Protein AF-A0A6I2W8S0-F1 (afdb_monomer)

Nearest PDB structures (foldseek):
  4ijj-assembly1_A  TM=8.191E-01  e=5.602E-07  Pseudomonas aeruginosa UCBPP-PA14
  4ijj-assembly3_C  TM=8.066E-01  e=1.834E-06  Pseudomonas aeruginosa UCBPP-PA14
  1tjl-assembly1_A  TM=7.613E-01  e=3.738E-06  Escherichia coli
  4abm-assembly1_A  TM=8.996E-01  e=1.217E+00  Homo sapiens

Sequence (179 aa):
ATTISVYKPEPELLETAIVAERRLVLPPPVRPIKTGKKAPQLKPIKSAPAPLVVKEGEDGWTATEMKAMRSELAKDLVRLKKELQAAESEMDDLIKASGVGAGDDQADAGTKTFEREHEMSLVYNARDMVSQTERALERIDSKTYGRCEDCSSPIGKARLQVFPRATLCMACKQKEERR

Foldseek 3Di:
DDDDDDDDDDDDPPPDPPPPPPDPDPDPPDPPDPPDDDDPPDDPPPPPPDAPAADDDDDDDDPVNLVVLLVVLVVVLVVLVVQLVVLVVVLVVLVVVVVDDPDDDPVNVVVSVVVNVVSVVSNVVSVVSNVLSVVLNVCSVVVNQQAAPPPRHGADPVCCVVVVSDRHHPVVVVVVVVD

Mean predicted aligned error: 14.83 Å

Structure (mmCIF, N/CA/C/O backbone):
data_AF-A0A6I2W8S0-F1
#
_entry.id   AF-A0A6I2W8S0-F1
#
loop_
_atom_site.group_PDB
_atom_site.id
_atom_site.type_symbol
_atom_site.label_atom_id
_atom_site.label_alt_id
_atom_site.label_comp_id
_atom_site.label_asym_id
_atom_site.label_entity_id
_atom_site.label_seq_id
_atom_site.pdbx_PDB_ins_code
_atom_site.Cartn_x
_atom_site.Cartn_y
_atom_site.Cartn_z
_atom_site.occupancy
_atom_site.B_iso_or_equiv
_atom_site.auth_seq_id
_atom_site.auth_comp_id
_atom_site.auth_asym_id
_atom_site.auth_atom_id
_atom_site.pdbx_PDB_model_num
ATOM 1 N N . ALA A 1 1 ? -7.057 42.436 -80.688 1.00 50.16 1 ALA A N 1
ATOM 2 C CA . ALA A 1 1 ? -7.592 42.171 -79.340 1.00 50.16 1 ALA A CA 1
ATOM 3 C C . ALA A 1 1 ? -6.731 41.092 -78.705 1.00 50.16 1 ALA A C 1
ATOM 5 O O . ALA A 1 1 ? -6.706 39.985 -79.222 1.00 50.16 1 ALA A O 1
ATOM 6 N N . THR A 1 2 ? -5.986 41.431 -77.657 1.00 44.53 2 THR A N 1
ATOM 7 C CA . THR A 1 2 ? -5.130 40.489 -76.922 1.00 44.53 2 THR A CA 1
ATOM 8 C C . THR A 1 2 ? -5.087 40.946 -75.469 1.00 44.53 2 THR A C 1
ATOM 10 O O . THR A 1 2 ? -4.444 41.935 -75.133 1.00 44.53 2 THR A O 1
ATOM 13 N N . THR A 1 3 ? -5.852 40.264 -74.622 1.00 51.97 3 THR A N 1
ATOM 14 C CA . THR A 1 3 ? -5.881 40.460 -73.171 1.00 51.97 3 THR A CA 1
ATOM 15 C C . THR A 1 3 ? -4.865 39.519 -72.536 1.00 51.97 3 THR A C 1
ATOM 17 O O . THR A 1 3 ? -4.991 38.302 -72.663 1.00 51.97 3 THR A O 1
ATOM 20 N N . ILE A 1 4 ? -3.853 40.073 -71.872 1.00 54.94 4 ILE A N 1
ATOM 21 C CA . ILE A 1 4 ? -2.862 39.307 -71.110 1.00 54.94 4 ILE A CA 1
ATOM 22 C C . ILE A 1 4 ?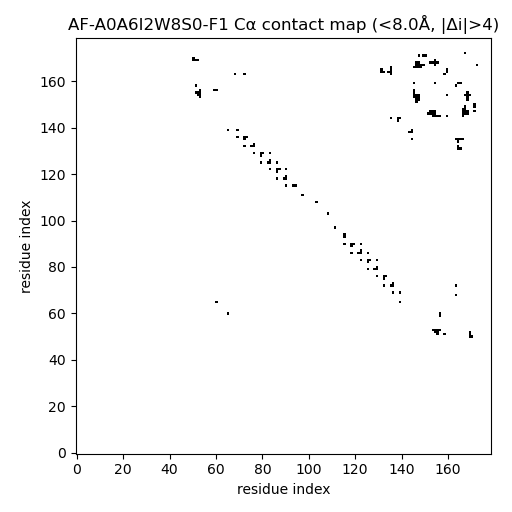 -3.422 39.112 -69.699 1.00 54.94 4 ILE A C 1
ATOM 24 O O . ILE A 1 4 ? -3.653 40.085 -68.984 1.00 54.94 4 ILE A O 1
ATOM 28 N N . SER A 1 5 ? -3.672 37.859 -69.320 1.00 57.31 5 SER A N 1
ATOM 29 C CA . SER A 1 5 ? -4.068 37.488 -67.960 1.00 57.31 5 SER A CA 1
ATOM 30 C C . SER A 1 5 ? -2.817 37.384 -67.088 1.00 57.31 5 SER A C 1
ATOM 32 O O . SER A 1 5 ? -1.894 36.639 -67.414 1.00 57.31 5 SER A O 1
ATOM 34 N N . VAL A 1 6 ? -2.766 38.160 -66.005 1.00 55.62 6 VAL A N 1
ATOM 35 C CA . VAL A 1 6 ? -1.667 38.146 -65.033 1.00 55.62 6 VAL A CA 1
ATOM 36 C C . VAL A 1 6 ? -2.041 37.172 -63.920 1.00 55.62 6 VAL A C 1
ATOM 38 O O . VAL A 1 6 ? -2.966 37.425 -63.150 1.00 55.62 6 VAL A O 1
ATOM 41 N N . TYR A 1 7 ? -1.331 36.047 -63.850 1.00 54.25 7 TYR A N 1
ATOM 42 C CA . TYR A 1 7 ? -1.463 35.070 -62.773 1.00 54.25 7 TYR A CA 1
ATOM 43 C C . TYR A 1 7 ? -0.899 35.653 -61.471 1.00 54.25 7 TYR A C 1
ATOM 45 O O . TYR A 1 7 ? 0.240 36.121 -61.435 1.00 54.25 7 TYR A O 1
ATOM 53 N N . LYS A 1 8 ? -1.699 35.634 -60.404 1.00 59.50 8 LYS A N 1
ATOM 54 C CA . LYS A 1 8 ? -1.288 36.039 -59.058 1.00 59.50 8 LYS A CA 1
ATOM 55 C C . LYS A 1 8 ? -0.879 34.775 -58.293 1.00 59.50 8 LYS A C 1
ATOM 57 O O . LYS A 1 8 ? -1.740 33.920 -58.109 1.00 59.50 8 LYS A O 1
ATOM 62 N N . PRO A 1 9 ? 0.385 34.616 -57.868 1.00 57.09 9 PRO A N 1
ATOM 63 C CA . PRO A 1 9 ? 0.777 33.437 -57.112 1.00 57.09 9 PRO A CA 1
ATOM 64 C C . PRO A 1 9 ? 0.257 33.554 -55.674 1.00 57.09 9 PRO A C 1
ATOM 66 O O . PRO A 1 9 ? 0.499 34.557 -54.998 1.00 57.09 9 PRO A O 1
ATOM 69 N N . GLU A 1 10 ? -0.472 32.539 -55.218 1.00 62.59 10 GLU A N 1
ATOM 70 C CA . GLU A 1 10 ? -0.781 32.346 -53.80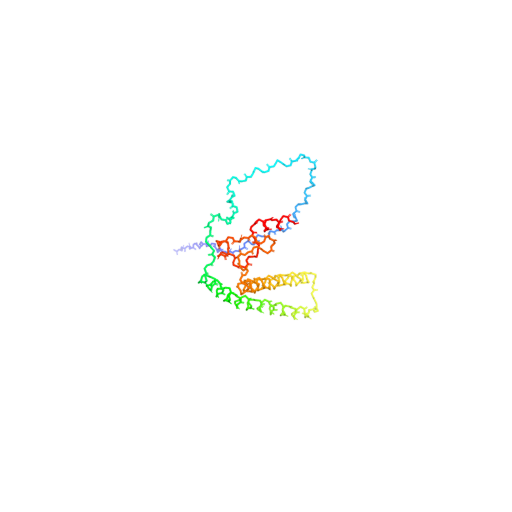0 1.00 62.59 10 GLU A CA 1
ATOM 71 C C . GLU A 1 10 ? 0.419 31.682 -53.107 1.00 62.59 10 GLU A C 1
ATOM 73 O O . GLU A 1 10 ? 1.031 30.783 -53.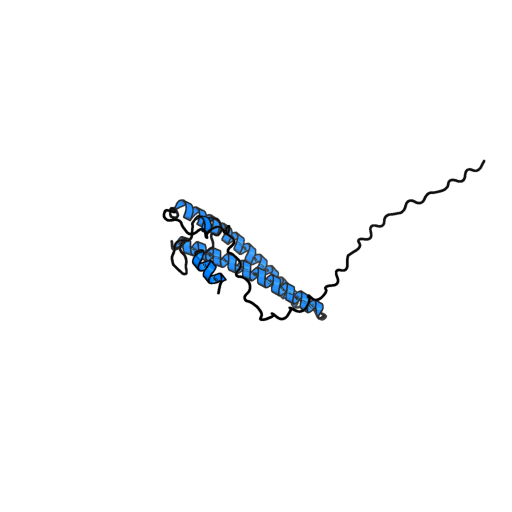688 1.00 62.59 10 GLU A O 1
ATOM 78 N N . PRO A 1 11 ? 0.805 32.120 -51.896 1.00 55.75 11 PRO A N 1
ATOM 79 C CA . PRO A 1 11 ? 1.906 31.501 -51.177 1.00 55.75 11 PRO A CA 1
ATOM 80 C C . PRO A 1 11 ? 1.439 30.193 -50.526 1.00 55.75 11 PRO A C 1
ATOM 82 O O . PRO A 1 11 ? 0.566 30.197 -49.659 1.00 55.75 11 PRO A O 1
ATOM 85 N N . GLU A 1 12 ? 2.051 29.076 -50.917 1.00 58.78 12 GLU A N 1
ATOM 86 C CA . GLU A 1 12 ? 1.939 27.805 -50.201 1.00 58.78 12 GLU A CA 1
ATOM 87 C C . GLU A 1 12 ? 2.567 27.951 -48.806 1.00 58.78 12 GLU A C 1
ATOM 89 O O . GLU A 1 12 ? 3.781 28.105 -48.652 1.00 58.78 12 GLU A O 1
ATOM 94 N N . LEU A 1 13 ? 1.726 27.925 -47.771 1.00 55.59 13 LEU A N 1
ATOM 95 C CA . LEU A 1 13 ? 2.156 27.845 -46.379 1.00 55.59 13 LEU A CA 1
ATOM 96 C C . LEU A 1 13 ? 2.614 26.412 -46.082 1.00 55.59 13 LEU A C 1
ATOM 98 O O . LEU A 1 13 ? 1.832 25.562 -45.667 1.00 55.59 13 LEU A O 1
ATOM 102 N N . LEU A 1 14 ? 3.902 26.152 -46.293 1.00 57.56 14 LEU A N 1
ATOM 103 C CA . LEU A 1 14 ? 4.583 25.005 -45.701 1.00 57.56 14 LEU A CA 1
ATOM 104 C C . LEU A 1 14 ? 4.725 25.255 -44.194 1.00 57.56 14 LEU A C 1
ATOM 106 O O . LEU A 1 14 ? 5.587 26.017 -43.756 1.00 57.56 14 LEU A O 1
ATOM 110 N N . GLU A 1 15 ? 3.874 24.615 -43.394 1.00 60.31 15 GLU A N 1
ATOM 111 C CA . GLU A 1 15 ? 4.027 24.552 -41.940 1.00 60.31 15 GLU A CA 1
ATOM 112 C C . GLU A 1 15 ? 5.234 23.674 -41.585 1.00 60.31 15 GLU A C 1
ATOM 114 O O . GLU A 1 15 ? 5.123 22.488 -41.277 1.00 60.31 15 GLU A O 1
ATOM 119 N N . THR A 1 16 ? 6.432 24.252 -41.623 1.00 56.28 16 THR A N 1
ATOM 120 C CA . THR A 1 16 ? 7.587 23.642 -40.968 1.00 56.28 16 THR A CA 1
ATOM 121 C C . THR A 1 16 ? 7.448 23.868 -39.468 1.00 56.28 16 THR A C 1
ATOM 123 O O . THR A 1 16 ? 7.559 25.001 -38.993 1.00 56.28 16 THR A O 1
ATOM 126 N N . ALA A 1 17 ? 7.202 22.797 -38.715 1.00 59.03 17 ALA A N 1
ATOM 127 C CA . ALA A 1 17 ? 7.235 22.835 -37.262 1.00 59.03 17 ALA A CA 1
ATOM 128 C C . ALA A 1 17 ? 8.626 23.293 -36.795 1.00 59.03 17 ALA A C 1
ATOM 130 O O . ALA A 1 17 ? 9.623 22.591 -36.962 1.00 59.03 17 ALA A O 1
ATOM 131 N N . ILE A 1 18 ? 8.693 24.489 -36.214 1.00 57.41 18 ILE A N 1
ATOM 132 C CA . ILE A 1 18 ? 9.904 25.005 -35.583 1.00 57.41 18 ILE A CA 1
ATOM 133 C C . ILE A 1 18 ? 10.066 24.236 -34.269 1.00 57.41 18 ILE A C 1
ATOM 135 O O . ILE A 1 18 ? 9.465 24.585 -33.251 1.00 57.41 18 ILE A O 1
ATOM 139 N N . VAL A 1 19 ? 10.841 23.151 -34.283 1.00 61.34 19 VAL A N 1
ATOM 140 C CA . VAL A 1 19 ? 11.243 22.469 -33.050 1.00 61.34 19 VAL A CA 1
ATOM 141 C C . VAL A 1 19 ? 12.213 23.398 -32.333 1.00 61.34 19 VAL A C 1
ATOM 143 O O . VAL A 1 19 ? 13.355 23.577 -32.747 1.00 61.34 19 VAL A O 1
ATOM 146 N N . ALA A 1 20 ? 11.736 24.050 -31.275 1.00 62.69 20 ALA A N 1
ATOM 147 C CA . ALA A 1 20 ? 12.581 24.872 -30.427 1.00 62.69 20 ALA A CA 1
ATOM 148 C C . ALA A 1 20 ? 13.609 23.970 -29.730 1.00 62.69 20 ALA A C 1
ATOM 150 O O . ALA A 1 20 ? 13.290 23.297 -28.748 1.00 62.69 20 ALA A O 1
ATOM 151 N N . GLU A 1 21 ? 14.846 23.967 -30.225 1.00 60.97 21 GLU A N 1
ATOM 152 C CA . GLU A 1 21 ? 15.981 23.348 -29.549 1.00 60.97 21 GLU A CA 1
ATOM 153 C C . GLU A 1 21 ? 16.227 24.070 -28.216 1.00 60.97 21 GLU A C 1
ATOM 155 O O . GLU A 1 21 ? 16.967 25.051 -28.110 1.00 60.97 21 GLU A O 1
ATOM 160 N N . ARG A 1 22 ? 15.576 23.597 -27.150 1.00 66.44 22 ARG A N 1
ATOM 161 C CA . ARG A 1 22 ? 15.935 23.969 -25.784 1.00 66.44 22 ARG A CA 1
ATOM 162 C C . ARG A 1 22 ? 17.263 23.304 -25.463 1.00 66.44 22 ARG A C 1
ATOM 164 O O . ARG A 1 22 ? 17.311 22.181 -24.973 1.00 66.44 22 ARG A O 1
ATOM 171 N N . ARG A 1 23 ? 18.350 24.025 -25.734 1.00 65.00 23 ARG A N 1
ATOM 172 C CA . ARG A 1 23 ? 19.689 23.668 -25.268 1.00 65.00 23 ARG A CA 1
ATOM 173 C C . ARG A 1 23 ? 19.619 23.452 -23.754 1.00 65.00 23 ARG A C 1
ATOM 175 O O . ARG A 1 23 ? 19.316 24.390 -23.017 1.00 65.00 23 ARG A O 1
ATOM 182 N N . LEU A 1 24 ? 19.852 22.221 -23.299 1.00 61.81 24 LEU A N 1
ATOM 183 C CA . LEU A 1 24 ? 19.979 21.903 -21.878 1.00 61.81 24 LEU A CA 1
ATOM 184 C C . LEU A 1 24 ? 21.179 22.679 -21.331 1.00 61.81 24 LEU A C 1
ATOM 186 O O . LEU A 1 24 ? 22.332 22.329 -21.571 1.00 61.81 24 LEU A O 1
ATOM 190 N N . VAL A 1 25 ? 20.902 23.787 -20.649 1.00 73.94 25 VAL A N 1
ATOM 191 C CA . VAL A 1 25 ? 21.917 24.545 -19.921 1.00 73.94 25 VAL A CA 1
ATOM 192 C C . VAL A 1 25 ? 22.069 23.880 -18.562 1.00 73.94 25 VAL A C 1
ATOM 194 O O . VAL A 1 25 ? 21.064 23.637 -17.890 1.00 73.94 25 VAL A O 1
ATOM 197 N N . LEU A 1 26 ? 23.308 23.586 -18.150 1.00 73.88 26 LEU A N 1
ATOM 198 C CA . LEU A 1 26 ? 23.556 23.125 -16.787 1.00 73.88 26 LEU A CA 1
ATOM 199 C C . LEU A 1 26 ? 22.915 24.113 -15.799 1.00 73.88 26 LEU A C 1
ATOM 201 O O . LEU A 1 26 ? 23.087 25.328 -15.961 1.00 73.88 26 LEU A O 1
ATOM 205 N N . PRO A 1 27 ? 22.197 23.620 -14.774 1.00 74.19 27 PRO A N 1
ATOM 206 C CA . PRO A 1 27 ? 21.725 24.490 -13.717 1.00 74.19 27 PRO A CA 1
ATOM 207 C C . PRO A 1 27 ? 22.933 25.216 -13.109 1.00 74.19 27 PRO A C 1
ATOM 209 O O . PRO A 1 27 ? 23.999 24.612 -12.945 1.00 74.19 27 PRO A O 1
ATOM 212 N N . PRO A 1 28 ? 22.805 26.517 -12.801 1.00 77.31 28 PRO A N 1
ATOM 213 C CA . PRO A 1 28 ? 23.899 27.268 -12.209 1.00 77.31 28 PRO A CA 1
ATOM 214 C C . PRO A 1 28 ? 24.364 26.577 -10.918 1.00 77.31 28 PRO A C 1
ATOM 216 O O . PRO A 1 28 ? 23.535 26.006 -10.201 1.00 77.31 28 PRO A O 1
ATOM 219 N N . PRO A 1 29 ? 25.669 26.635 -10.597 1.00 78.06 29 PRO A N 1
ATOM 220 C CA . PRO A 1 29 ? 26.196 26.002 -9.397 1.00 78.06 29 PRO A CA 1
ATOM 221 C C . PRO A 1 29 ? 25.449 26.511 -8.164 1.00 78.06 29 PRO A C 1
ATOM 223 O O . PRO A 1 29 ? 25.128 27.702 -8.055 1.00 78.06 29 PRO A O 1
ATOM 226 N N . VAL A 1 30 ? 25.165 25.598 -7.231 1.00 77.00 30 VAL A N 1
ATOM 227 C CA . VAL A 1 30 ? 24.480 25.923 -5.978 1.00 77.00 30 VAL A CA 1
ATOM 228 C C . VAL A 1 30 ? 25.266 27.032 -5.285 1.00 77.00 30 VAL A C 1
ATOM 230 O O . VAL A 1 30 ? 26.446 26.873 -4.971 1.00 77.00 30 VAL A O 1
ATOM 233 N N . ARG A 1 31 ? 24.626 28.190 -5.086 1.00 77.69 31 ARG A N 1
ATOM 234 C CA . ARG A 1 31 ? 25.279 29.320 -4.419 1.00 77.69 31 ARG A CA 1
ATOM 235 C C . ARG A 1 31 ? 25.741 28.878 -3.026 1.00 77.69 31 ARG A C 1
ATOM 237 O O . ARG A 1 31 ? 24.947 28.259 -2.316 1.00 77.69 31 ARG A O 1
ATOM 244 N N . PRO A 1 32 ? 26.970 29.229 -2.608 1.00 70.38 32 PRO A N 1
ATOM 245 C CA . PRO A 1 32 ? 27.446 28.897 -1.274 1.00 70.38 32 PRO A CA 1
ATOM 246 C C . PRO A 1 32 ? 26.485 29.477 -0.234 1.00 70.38 32 PRO A C 1
ATOM 248 O O . PRO A 1 32 ? 26.099 30.650 -0.311 1.00 70.38 32 PRO A O 1
ATOM 251 N N . ILE A 1 33 ? 26.074 28.640 0.722 1.00 63.44 33 ILE A N 1
ATOM 252 C CA . ILE A 1 33 ? 25.186 29.034 1.814 1.00 63.44 33 ILE A CA 1
ATOM 253 C C . ILE A 1 33 ? 25.933 30.081 2.638 1.00 63.44 33 ILE A C 1
ATOM 255 O O . ILE A 1 33 ? 26.860 29.767 3.381 1.00 63.44 33 ILE A O 1
ATOM 259 N N . LYS A 1 34 ? 25.551 31.352 2.488 1.00 63.19 34 LYS A N 1
ATOM 260 C CA . LYS A 1 34 ? 26.078 32.427 3.328 1.00 63.19 34 LYS A CA 1
ATOM 261 C C . LYS A 1 34 ? 25.630 32.151 4.761 1.00 63.19 34 LYS A C 1
ATOM 263 O O . LYS A 1 34 ? 24.443 32.241 5.069 1.00 63.19 34 LYS A O 1
ATOM 268 N N . THR A 1 35 ? 26.573 31.828 5.639 1.00 60.22 35 THR A N 1
ATOM 269 C CA . THR A 1 35 ? 26.361 31.733 7.087 1.00 60.22 35 THR A CA 1
ATOM 270 C C . THR A 1 35 ? 26.127 33.139 7.635 1.00 60.22 35 THR A C 1
ATOM 272 O O . THR A 1 35 ? 27.043 33.808 8.106 1.00 60.22 35 THR A O 1
ATOM 275 N N . GLY A 1 36 ? 24.902 33.640 7.493 1.00 58.78 36 GLY A N 1
ATOM 276 C CA . GLY A 1 36 ? 24.555 35.003 7.865 1.00 58.78 36 GLY A CA 1
ATOM 277 C C . GLY A 1 36 ? 23.056 35.174 8.057 1.00 58.78 36 GLY A C 1
ATOM 278 O O . GLY A 1 36 ? 22.318 35.267 7.084 1.00 58.78 36 GLY A O 1
ATOM 279 N N . LYS A 1 37 ? 22.671 35.292 9.336 1.00 58.44 37 LYS A N 1
ATOM 280 C CA . LYS A 1 37 ? 21.324 35.479 9.910 1.00 58.44 37 LYS A CA 1
ATOM 281 C C . LYS A 1 37 ? 20.417 34.245 9.827 1.00 58.44 37 LYS A C 1
ATOM 283 O O . LYS A 1 37 ? 20.122 33.739 8.751 1.00 58.44 37 LYS A O 1
ATOM 288 N N . LYS A 1 38 ? 19.956 33.784 11.005 1.00 55.66 38 LYS A N 1
ATOM 289 C CA . LYS A 1 38 ? 18.884 32.785 11.148 1.00 55.66 38 LYS A CA 1
ATOM 290 C C . LYS A 1 38 ? 17.768 33.142 10.169 1.00 55.66 38 LYS A C 1
ATOM 292 O O . LYS A 1 38 ? 17.280 34.273 10.210 1.00 55.66 38 LYS A O 1
ATOM 297 N N . ALA A 1 39 ? 17.400 32.197 9.304 1.00 57.84 39 ALA A N 1
ATOM 298 C CA . ALA A 1 39 ? 16.221 32.346 8.467 1.00 57.84 39 ALA A CA 1
ATOM 299 C C . ALA A 1 39 ? 15.053 32.767 9.376 1.00 57.84 39 ALA A C 1
ATOM 301 O O . ALA A 1 39 ? 14.890 32.166 10.444 1.00 57.84 39 ALA A O 1
ATOM 302 N N . PRO A 1 40 ? 14.292 33.820 9.031 1.00 60.38 40 PRO A N 1
ATOM 303 C CA . PRO A 1 40 ? 13.144 34.208 9.831 1.00 60.38 40 PRO A CA 1
ATOM 304 C C . PRO A 1 40 ? 12.225 32.995 9.933 1.00 60.38 40 PRO A C 1
ATOM 306 O O . PRO A 1 40 ? 11.823 32.446 8.907 1.00 60.38 40 PRO A O 1
ATOM 309 N N . GLN A 1 41 ? 11.947 32.545 11.160 1.00 65.44 41 GLN A N 1
ATOM 310 C CA . GLN A 1 41 ? 11.036 31.430 11.390 1.00 65.44 41 GLN A CA 1
ATOM 311 C C . GLN A 1 41 ? 9.739 31.665 10.608 1.00 65.44 41 GLN A C 1
ATOM 313 O O . GLN A 1 41 ? 9.027 32.649 10.839 1.00 65.44 41 GLN A O 1
ATOM 318 N N . LEU A 1 42 ? 9.470 30.778 9.647 1.00 63.28 42 LEU A N 1
ATOM 319 C CA . LEU A 1 42 ? 8.231 30.773 8.881 1.00 63.28 42 LEU A CA 1
ATOM 320 C C . LEU A 1 42 ? 7.083 30.722 9.889 1.00 63.28 42 LEU A C 1
ATOM 322 O O . LEU A 1 42 ? 7.004 29.810 10.713 1.00 63.28 42 LEU A O 1
ATOM 326 N N . LYS A 1 43 ? 6.223 31.744 9.869 1.00 60.06 43 LYS A N 1
ATOM 327 C CA . LYS A 1 43 ? 5.031 31.765 10.717 1.00 60.06 43 LYS A CA 1
ATOM 328 C C . LYS A 1 43 ? 4.188 30.539 10.345 1.00 60.06 43 LYS A C 1
ATOM 330 O O . LYS A 1 43 ? 3.972 30.335 9.149 1.00 60.06 43 LYS A O 1
ATOM 335 N N . PRO A 1 44 ? 3.712 29.741 11.317 1.00 58.56 44 PRO A N 1
ATOM 336 C CA . PRO A 1 44 ? 2.833 28.619 11.029 1.00 58.56 44 PRO A CA 1
ATOM 337 C C . PRO A 1 44 ? 1.664 29.084 10.162 1.00 58.56 44 PRO A C 1
ATOM 339 O O . PRO A 1 44 ? 1.020 30.093 10.469 1.00 58.56 44 PRO A O 1
ATOM 342 N N . ILE A 1 45 ? 1.414 28.372 9.064 1.00 59.94 45 ILE A N 1
ATOM 343 C CA . ILE A 1 45 ? 0.245 28.612 8.222 1.00 59.94 45 ILE A CA 1
ATOM 344 C C . ILE A 1 45 ? -0.974 28.386 9.124 1.00 59.94 45 ILE A C 1
ATOM 346 O O . ILE A 1 45 ? -1.221 27.266 9.566 1.00 59.94 45 ILE A O 1
ATOM 350 N N . LYS A 1 46 ? -1.725 29.456 9.422 1.00 56.38 46 LYS A N 1
ATOM 351 C CA . LYS A 1 46 ? -2.896 29.447 10.327 1.00 56.38 46 LYS A CA 1
ATOM 352 C C . LYS A 1 46 ? -4.040 28.531 9.858 1.00 56.38 46 LYS A C 1
ATOM 354 O O . LYS A 1 46 ? -5.036 28.404 10.558 1.00 56.38 46 LYS A O 1
ATOM 359 N N . SER A 1 47 ? -3.908 27.930 8.680 1.00 53.41 47 SER A N 1
ATOM 360 C CA . SER A 1 47 ? -4.921 27.120 8.009 1.00 53.41 47 SER A CA 1
ATOM 361 C C . SER A 1 47 ? -4.447 25.711 7.661 1.00 53.41 47 SER A C 1
ATOM 363 O O . SER A 1 47 ? -5.096 25.058 6.849 1.00 53.41 47 SER A O 1
ATOM 365 N N . ALA A 1 48 ? -3.332 25.225 8.221 1.00 53.19 48 ALA A N 1
ATOM 366 C CA . ALA A 1 48 ? -3.079 23.790 8.162 1.00 53.19 48 ALA A CA 1
ATOM 367 C C . ALA A 1 48 ? -4.210 23.106 8.953 1.00 53.19 48 ALA A C 1
ATOM 369 O O . ALA A 1 48 ? -4.341 23.389 10.150 1.00 53.19 48 ALA A O 1
ATOM 370 N N . PRO A 1 49 ? -5.070 22.286 8.316 1.00 57.03 49 PRO A N 1
ATOM 371 C CA . PRO A 1 49 ? -6.100 21.571 9.048 1.00 57.03 49 PRO A CA 1
ATOM 372 C C . PRO A 1 49 ? -5.410 20.765 10.146 1.00 57.03 49 PRO A C 1
ATOM 374 O O . PRO A 1 49 ? -4.379 20.130 9.903 1.00 57.03 49 PRO A O 1
ATOM 377 N N . ALA A 1 50 ? -5.939 20.851 11.369 1.00 60.28 50 ALA A N 1
ATOM 378 C CA . ALA A 1 50 ? -5.429 20.058 12.476 1.00 60.28 50 ALA A CA 1
ATOM 379 C C . ALA A 1 50 ? -5.342 18.589 12.024 1.00 60.28 50 ALA A C 1
ATOM 381 O O . ALA A 1 50 ? -6.229 18.144 11.283 1.00 60.28 50 ALA A O 1
ATOM 382 N N . PRO A 1 51 ? -4.301 17.834 12.431 1.00 60.81 51 PRO A N 1
ATOM 383 C CA . PRO A 1 51 ? -4.248 16.410 12.132 1.00 60.81 51 PRO A CA 1
ATOM 384 C C . PRO A 1 51 ? -5.590 15.806 12.552 1.00 60.81 51 PRO A C 1
ATOM 386 O O . PRO A 1 51 ? -6.099 16.170 13.612 1.00 60.81 51 PRO A O 1
ATOM 389 N N . LEU A 1 52 ? -6.188 14.951 11.717 1.00 62.81 52 LEU A N 1
ATOM 390 C CA . LEU A 1 52 ? -7.481 14.291 11.965 1.00 62.81 52 LEU A CA 1
ATOM 391 C C . LEU A 1 52 ? -7.385 13.288 13.140 1.00 62.81 52 LEU A C 1
ATOM 393 O O . LEU A 1 52 ? -7.579 12.084 12.978 1.00 62.81 52 LEU A O 1
ATOM 397 N N . VAL A 1 53 ? -6.930 13.748 14.303 1.00 65.75 53 VAL A N 1
ATOM 398 C CA . VAL A 1 53 ? -6.772 12.956 15.516 1.00 65.75 53 VAL A CA 1
ATOM 399 C C . VAL A 1 53 ? -8.162 12.499 15.929 1.00 65.75 53 VAL A C 1
ATOM 401 O O . VAL A 1 53 ? -9.111 13.284 15.884 1.00 65.75 53 VAL A O 1
ATOM 404 N N . VAL A 1 54 ? -8.261 11.221 16.291 1.00 69.44 54 VAL A N 1
ATOM 405 C CA . VAL A 1 54 ? -9.496 10.598 16.775 1.00 69.44 54 VAL A CA 1
ATOM 406 C C . VAL A 1 54 ? -10.085 11.484 17.866 1.00 69.44 54 VAL A C 1
ATOM 408 O O . VAL A 1 54 ? -9.405 11.775 18.852 1.00 69.44 54 VAL A O 1
ATOM 411 N N . LYS A 1 55 ? -11.311 11.970 17.663 1.00 65.81 55 LYS A N 1
ATOM 412 C CA . LYS A 1 55 ? -11.998 12.788 18.669 1.00 65.81 55 LYS A CA 1
ATOM 413 C C . LYS A 1 55 ? -12.478 11.885 19.804 1.00 65.81 55 LYS A C 1
ATOM 415 O O . LYS A 1 55 ? -12.820 10.726 19.573 1.00 65.81 55 LYS A O 1
ATOM 420 N N . GLU A 1 56 ? -12.534 12.418 21.022 1.00 54.75 56 GLU A N 1
ATOM 421 C CA . GLU A 1 56 ? -13.146 11.710 22.148 1.00 54.75 56 GLU A CA 1
ATOM 422 C C . GLU A 1 56 ? -14.631 11.465 21.831 1.00 54.75 56 GLU A C 1
ATOM 424 O O . GLU A 1 56 ? -15.408 12.411 21.716 1.00 54.75 56 GLU A O 1
ATOM 429 N N . GLY A 1 57 ? -14.997 10.199 21.595 1.00 58.47 57 GLY A N 1
ATOM 430 C CA . GLY A 1 57 ? -16.352 9.781 21.211 1.00 58.47 57 GLY A CA 1
ATOM 431 C C . GLY A 1 57 ? -16.527 9.276 19.772 1.00 58.47 57 GLY A C 1
ATOM 432 O O . GLY A 1 57 ? -17.660 9.054 19.362 1.00 58.47 57 GLY A O 1
ATOM 433 N N . GLU A 1 58 ? -15.459 9.093 18.986 1.00 68.50 58 GLU A N 1
ATOM 434 C CA . GLU A 1 58 ? -15.572 8.433 17.675 1.00 68.50 58 GLU A CA 1
ATOM 435 C C . GLU A 1 58 ? -15.927 6.943 17.851 1.00 68.50 58 GLU A C 1
ATOM 437 O O . GLU A 1 58 ? -15.188 6.191 18.494 1.00 68.50 58 GLU A O 1
ATOM 442 N N . ASP A 1 59 ? -17.066 6.525 17.288 1.00 69.12 59 ASP A N 1
ATOM 443 C CA . ASP A 1 59 ? -17.536 5.143 17.367 1.00 69.12 59 ASP A CA 1
ATOM 444 C C . ASP A 1 59 ? -16.535 4.174 16.726 1.00 69.12 59 ASP A C 1
ATOM 446 O O . ASP A 1 59 ? -16.009 4.395 15.628 1.00 69.12 59 ASP A O 1
ATOM 450 N N . GLY A 1 60 ? -16.296 3.061 17.421 1.00 78.31 60 GLY A N 1
ATOM 451 C CA . GLY A 1 60 ? -15.436 1.989 16.938 1.00 78.31 60 GLY A CA 1
ATOM 452 C C . GLY A 1 60 ? -15.953 1.341 15.650 1.00 78.31 60 GLY A C 1
ATOM 453 O O . GLY A 1 60 ? -17.092 1.521 15.220 1.00 78.31 60 GLY A O 1
ATOM 454 N N . TRP A 1 61 ? -15.094 0.538 15.026 1.00 84.88 61 TRP A N 1
ATOM 455 C CA . TRP A 1 61 ? -15.466 -0.234 13.846 1.00 84.88 61 TRP A CA 1
ATOM 456 C C . TRP A 1 61 ? -16.543 -1.271 14.175 1.00 84.88 61 TRP A C 1
ATOM 458 O O . TRP A 1 61 ? -16.347 -2.132 15.035 1.00 84.88 61 TRP A O 1
ATOM 468 N N . THR A 1 62 ? -17.661 -1.231 13.452 1.00 89.88 62 THR A N 1
ATOM 469 C CA . THR A 1 62 ? -18.688 -2.273 13.553 1.00 89.88 62 THR A CA 1
ATOM 470 C C . THR A 1 62 ? -18.276 -3.522 12.767 1.00 89.88 62 THR A C 1
ATOM 472 O O . THR A 1 62 ? -17.482 -3.461 11.825 1.00 89.88 62 THR A O 1
ATOM 475 N N . ALA A 1 63 ? -18.838 -4.685 13.112 1.00 90.50 63 ALA A N 1
ATOM 476 C CA . ALA A 1 63 ? -18.523 -5.944 12.427 1.00 90.50 63 ALA A CA 1
ATOM 477 C C . ALA A 1 63 ? -18.863 -5.909 10.923 1.00 90.50 63 ALA A C 1
ATOM 479 O O . ALA A 1 63 ? -18.126 -6.460 10.103 1.00 90.50 63 ALA A O 1
ATOM 480 N N . THR A 1 64 ? -19.955 -5.234 10.554 1.00 92.75 64 THR A N 1
ATOM 481 C CA . THR A 1 64 ? -20.381 -5.074 9.158 1.00 92.75 64 THR A CA 1
ATOM 482 C C . THR A 1 64 ? -19.384 -4.233 8.366 1.00 92.75 64 THR A C 1
ATOM 484 O O . THR A 1 64 ? -18.994 -4.619 7.266 1.00 92.75 64 THR A O 1
ATOM 487 N N . GLU A 1 65 ? -18.910 -3.127 8.943 1.00 92.38 65 GLU A N 1
ATOM 488 C CA . GLU A 1 65 ? -17.905 -2.267 8.313 1.00 92.38 65 GLU A CA 1
ATOM 489 C C . GLU A 1 65 ? -16.564 -2.986 8.163 1.00 92.38 65 GLU A C 1
ATOM 491 O O . GLU A 1 65 ? -15.964 -2.938 7.094 1.00 92.38 65 GLU A O 1
ATOM 496 N N . MET A 1 66 ? -16.122 -3.725 9.185 1.00 93.06 66 MET A N 1
ATOM 497 C CA . MET A 1 66 ? -14.896 -4.529 9.108 1.00 93.06 66 MET A CA 1
ATOM 498 C C . MET A 1 66 ? -14.965 -5.579 7.998 1.00 93.06 66 MET A C 1
ATOM 500 O O . MET A 1 66 ? -13.992 -5.782 7.271 1.00 93.06 66 MET A O 1
ATOM 504 N N . LYS A 1 67 ? -16.124 -6.227 7.828 1.00 95.38 67 LYS A N 1
ATOM 505 C CA . LYS A 1 67 ? -16.345 -7.186 6.742 1.00 95.38 67 LYS A CA 1
ATOM 506 C C . LYS A 1 67 ? -16.306 -6.507 5.370 1.00 95.38 67 LYS A C 1
ATOM 508 O O . LYS A 1 67 ? -15.701 -7.057 4.452 1.00 95.38 67 LYS A O 1
ATOM 513 N N . ALA A 1 68 ? -16.910 -5.326 5.239 1.00 94.94 68 ALA A N 1
ATOM 514 C CA . ALA A 1 68 ? -16.874 -4.546 4.005 1.00 94.94 68 ALA A CA 1
ATOM 515 C C . ALA A 1 68 ? -15.434 -4.143 3.644 1.00 94.94 68 ALA A C 1
ATOM 517 O O . ALA A 1 68 ? -14.976 -4.471 2.549 1.00 94.94 68 ALA A O 1
ATOM 518 N N . MET A 1 69 ? -14.693 -3.556 4.594 1.00 95.00 69 MET A N 1
ATOM 519 C CA . MET A 1 69 ? -13.291 -3.160 4.406 1.00 95.00 69 MET A CA 1
ATOM 520 C C . MET A 1 69 ? -12.397 -4.339 4.032 1.00 95.00 69 MET A C 1
ATOM 522 O O . MET A 1 69 ? -11.581 -4.225 3.122 1.00 95.00 69 MET A O 1
ATOM 526 N N . ARG A 1 70 ? -12.573 -5.492 4.691 1.00 97.00 70 ARG A N 1
ATOM 527 C CA . ARG A 1 70 ? -11.850 -6.717 4.335 1.00 97.00 70 ARG A CA 1
ATOM 528 C C . ARG A 1 70 ? -12.123 -7.130 2.893 1.00 97.00 70 ARG A C 1
ATOM 530 O O . ARG A 1 70 ? -11.198 -7.528 2.196 1.00 97.00 70 ARG A O 1
ATOM 537 N N . SER A 1 71 ? -13.382 -7.065 2.455 1.00 97.69 71 SER A N 1
ATOM 538 C CA . SER A 1 71 ? -13.745 -7.457 1.092 1.00 97.69 71 SER A CA 1
ATOM 539 C C . SER A 1 71 ? -13.124 -6.532 0.044 1.00 97.69 71 SER A C 1
ATOM 541 O O . SER A 1 71 ? -12.641 -7.022 -0.972 1.00 97.69 71 SER A O 1
ATOM 543 N N . GLU A 1 72 ? -13.072 -5.225 0.314 1.00 96.75 72 GLU A N 1
ATOM 544 C CA . GLU A 1 72 ? -12.439 -4.249 -0.577 1.00 96.75 72 GLU A CA 1
ATOM 545 C C . GLU A 1 72 ? -10.924 -4.463 -0.640 1.00 96.75 72 GLU A C 1
ATOM 547 O O . GLU A 1 72 ? -10.381 -4.654 -1.725 1.00 96.75 72 GLU A O 1
ATOM 552 N N . LEU A 1 73 ? -10.255 -4.592 0.511 1.00 97.69 73 LEU A N 1
ATOM 553 C CA . LEU A 1 73 ? -8.823 -4.906 0.564 1.00 97.69 73 LEU A CA 1
ATOM 554 C C . LEU A 1 73 ? -8.481 -6.240 -0.116 1.00 97.69 73 LEU A C 1
ATOM 556 O O . LEU A 1 73 ? -7.427 -6.361 -0.733 1.00 97.69 73 LEU A O 1
ATOM 560 N N . ALA A 1 74 ? -9.355 -7.246 -0.036 1.00 98.19 74 ALA A N 1
ATOM 561 C CA . ALA A 1 74 ? -9.146 -8.524 -0.711 1.00 98.19 74 ALA A CA 1
ATOM 562 C C . ALA A 1 74 ? -9.257 -8.401 -2.240 1.00 98.19 74 ALA A C 1
ATOM 564 O O . ALA A 1 74 ? -8.459 -9.004 -2.960 1.00 98.19 74 ALA A O 1
ATOM 565 N N . LYS A 1 75 ? -10.210 -7.608 -2.750 1.00 98.31 75 LYS A N 1
ATOM 566 C CA . LYS A 1 75 ? -10.302 -7.298 -4.187 1.00 98.31 75 LYS A CA 1
ATOM 567 C C . LYS A 1 75 ? -9.069 -6.528 -4.655 1.00 98.31 75 LYS A C 1
ATOM 569 O O . LYS A 1 75 ? -8.481 -6.884 -5.676 1.00 98.31 75 LYS A O 1
ATOM 574 N N . ASP A 1 76 ? -8.658 -5.524 -3.884 1.00 97.94 76 ASP A N 1
ATOM 575 C CA . ASP A 1 76 ? -7.450 -4.750 -4.154 1.00 97.94 76 ASP A CA 1
ATOM 576 C C . ASP A 1 76 ? -6.206 -5.632 -4.166 1.00 97.94 76 ASP A C 1
ATOM 578 O O . ASP A 1 76 ? -5.396 -5.510 -5.077 1.00 97.94 76 ASP A O 1
ATOM 582 N N . LEU A 1 77 ? -6.075 -6.575 -3.230 1.00 98.56 77 LEU A N 1
ATOM 583 C CA . LEU A 1 77 ? -4.944 -7.497 -3.199 1.00 98.56 77 LEU A CA 1
ATOM 584 C C . LEU A 1 77 ? -4.842 -8.320 -4.487 1.00 98.56 77 LEU A C 1
ATOM 586 O O . LEU A 1 77 ? -3.752 -8.487 -5.028 1.00 98.56 77 LEU A O 1
ATOM 590 N N . VAL A 1 78 ? -5.969 -8.826 -4.996 1.00 98.56 78 VAL A N 1
ATOM 591 C CA . VAL A 1 78 ? -5.993 -9.581 -6.258 1.00 98.56 78 VAL A CA 1
ATOM 592 C C . VAL A 1 78 ? -5.565 -8.698 -7.429 1.00 98.56 78 VAL A C 1
ATOM 594 O O . VAL A 1 78 ? -4.798 -9.148 -8.280 1.00 98.56 78 VAL A O 1
ATOM 597 N N . ARG A 1 79 ? -6.036 -7.448 -7.479 1.00 98.44 79 ARG A N 1
ATOM 598 C CA . ARG A 1 79 ? -5.640 -6.483 -8.513 1.00 98.44 79 ARG A CA 1
ATOM 599 C C . ARG A 1 79 ? -4.145 -6.154 -8.428 1.00 98.44 79 ARG A C 1
ATOM 601 O O . ARG A 1 79 ? -3.443 -6.313 -9.419 1.00 98.44 79 ARG A O 1
ATOM 608 N N . LEU A 1 80 ? -3.654 -5.788 -7.246 1.00 98.44 80 LEU A N 1
ATOM 609 C CA . LEU A 1 80 ? -2.253 -5.433 -7.003 1.00 98.44 80 LEU A CA 1
ATOM 610 C C . LEU A 1 80 ? -1.298 -6.595 -7.298 1.00 98.44 80 LEU A C 1
ATOM 612 O O . LEU A 1 80 ? -0.221 -6.373 -7.833 1.00 98.44 80 LEU A O 1
ATOM 616 N N . LYS A 1 81 ? -1.689 -7.844 -7.011 1.00 98.62 81 LYS A N 1
ATOM 617 C CA . LYS A 1 81 ? -0.886 -9.024 -7.376 1.00 98.62 81 LYS A CA 1
ATOM 618 C C . LYS A 1 81 ? -0.743 -9.194 -8.887 1.00 98.62 81 LYS A C 1
ATOM 620 O O . LYS A 1 81 ? 0.324 -9.587 -9.343 1.00 98.62 81 LYS A O 1
ATOM 625 N N . LYS A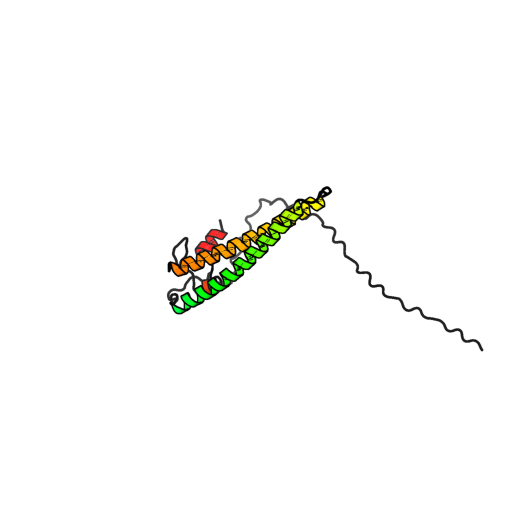 1 82 ? -1.787 -8.882 -9.663 1.00 98.50 82 LYS A N 1
ATOM 626 C CA . LYS A 1 82 ? -1.704 -8.885 -11.132 1.00 98.50 82 LYS A CA 1
ATOM 627 C C . LYS A 1 82 ? -0.806 -7.762 -11.646 1.00 98.50 82 LYS A C 1
ATOM 629 O O . LYS A 1 82 ? -0.011 -8.003 -12.543 1.00 98.50 82 LYS A O 1
ATOM 634 N N . GLU A 1 83 ? -0.922 -6.566 -11.072 1.00 98.06 83 GLU A N 1
ATOM 635 C CA . GLU A 1 83 ? -0.059 -5.423 -11.410 1.00 98.06 83 GLU A CA 1
ATOM 636 C C . GLU A 1 83 ? 1.412 -5.723 -11.093 1.00 98.06 83 GLU A C 1
ATOM 638 O O . GLU A 1 83 ? 2.280 -5.476 -11.923 1.00 98.06 83 GLU A O 1
ATOM 643 N N . LEU A 1 84 ? 1.686 -6.337 -9.939 1.00 98.50 84 LEU A N 1
ATOM 644 C CA . LEU A 1 84 ? 3.024 -6.793 -9.575 1.00 98.50 84 LEU A CA 1
ATOM 645 C C . LEU A 1 84 ? 3.562 -7.823 -10.574 1.00 98.50 84 LEU A C 1
ATOM 647 O O . LEU A 1 84 ? 4.683 -7.675 -11.046 1.00 98.50 84 LEU A O 1
ATOM 651 N N . GLN A 1 85 ? 2.764 -8.836 -10.918 1.00 98.44 85 GLN A N 1
ATOM 652 C CA . GLN A 1 85 ? 3.175 -9.856 -11.880 1.00 98.44 85 GLN A CA 1
ATOM 653 C C . GLN A 1 85 ? 3.501 -9.250 -13.255 1.00 98.44 85 GLN A C 1
ATOM 655 O O . GLN A 1 85 ? 4.452 -9.683 -13.901 1.00 98.44 85 GLN A O 1
ATOM 660 N N . ALA A 1 86 ? 2.727 -8.258 -13.702 1.00 97.88 86 ALA A N 1
ATOM 661 C CA . ALA A 1 86 ? 2.995 -7.552 -14.952 1.00 97.88 86 ALA A CA 1
ATOM 662 C C . ALA A 1 86 ? 4.324 -6.781 -14.886 1.00 97.88 86 ALA A C 1
ATOM 664 O O . ALA A 1 86 ? 5.176 -6.990 -15.743 1.00 97.88 86 ALA A O 1
ATOM 665 N N . ALA A 1 87 ? 4.541 -5.990 -13.830 1.00 97.44 87 ALA A N 1
ATOM 666 C CA . ALA A 1 87 ? 5.784 -5.239 -13.639 1.00 97.44 87 ALA A CA 1
ATOM 667 C C . ALA A 1 87 ? 7.020 -6.156 -13.532 1.00 97.44 87 ALA A C 1
ATOM 669 O O . ALA A 1 87 ? 8.087 -5.847 -14.055 1.00 97.44 87 ALA A O 1
ATOM 670 N N . GLU A 1 88 ? 6.893 -7.309 -12.867 1.00 97.81 88 GLU A N 1
ATOM 671 C CA . GLU A 1 88 ? 7.968 -8.307 -12.795 1.00 97.81 88 GLU A CA 1
ATOM 672 C C . GLU A 1 88 ? 8.274 -8.914 -14.171 1.00 97.81 88 GLU A C 1
ATOM 674 O O . GLU A 1 88 ? 9.444 -9.069 -14.516 1.00 97.81 88 GLU A O 1
ATOM 679 N N . SER A 1 89 ? 7.248 -9.199 -14.980 1.00 97.50 89 SER A N 1
ATOM 680 C CA . SER A 1 89 ? 7.432 -9.697 -16.348 1.00 97.50 89 SER A CA 1
ATOM 681 C C . SER A 1 89 ? 8.118 -8.670 -17.251 1.00 97.50 89 SER A C 1
ATOM 683 O O . SER A 1 89 ? 9.016 -9.037 -18.003 1.00 97.50 89 SER A O 1
ATOM 685 N N . GLU A 1 90 ? 7.721 -7.397 -17.173 1.00 95.44 90 GLU A N 1
ATOM 686 C CA . GLU A 1 90 ? 8.327 -6.308 -17.952 1.00 95.44 90 GLU A CA 1
ATOM 687 C C . GLU A 1 90 ? 9.811 -6.130 -17.597 1.00 95.44 90 GLU A C 1
ATOM 689 O O . GLU A 1 90 ? 10.664 -6.062 -18.486 1.00 95.44 90 GLU A O 1
ATOM 694 N N . MET A 1 91 ? 10.146 -6.172 -16.303 1.00 95.38 91 MET A N 1
ATOM 695 C CA . MET A 1 91 ? 11.534 -6.179 -15.837 1.00 95.38 91 MET A CA 1
ATOM 696 C C . MET A 1 91 ? 12.322 -7.385 -16.370 1.00 95.38 91 MET A C 1
ATOM 698 O O . MET A 1 91 ? 13.449 -7.230 -16.845 1.00 95.38 91 MET A O 1
ATOM 702 N N . ASP A 1 92 ? 11.756 -8.590 -16.294 1.00 94.75 92 ASP A N 1
ATOM 703 C CA . ASP A 1 92 ? 12.421 -9.803 -16.773 1.00 94.75 92 ASP A CA 1
ATOM 704 C C . ASP A 1 92 ? 12.695 -9.744 -18.280 1.00 94.75 92 ASP A C 1
ATOM 706 O O . ASP A 1 92 ? 13.755 -10.178 -18.742 1.00 94.75 92 ASP A O 1
ATOM 710 N N . ASP A 1 93 ? 11.762 -9.200 -19.057 1.00 92.75 93 ASP A N 1
ATOM 711 C CA . ASP A 1 93 ? 11.924 -9.032 -20.497 1.00 92.75 93 ASP A CA 1
ATOM 712 C C . ASP A 1 93 ? 12.991 -7.981 -20.828 1.00 92.75 93 ASP A C 1
ATOM 714 O O . ASP A 1 93 ? 13.831 -8.219 -21.702 1.00 92.75 93 ASP A O 1
ATOM 718 N N . LEU A 1 94 ? 13.057 -6.887 -20.062 1.00 90.88 94 LEU A N 1
ATOM 719 C CA . LEU A 1 94 ? 14.124 -5.890 -20.168 1.00 90.88 94 LEU A CA 1
ATOM 720 C C . LEU A 1 94 ? 15.501 -6.495 -19.852 1.00 90.88 94 LEU A C 1
ATOM 722 O O . LEU A 1 94 ? 16.466 -6.281 -20.592 1.00 90.88 94 LEU A O 1
ATOM 726 N N . ILE A 1 95 ? 15.607 -7.312 -18.799 1.00 88.62 95 ILE A N 1
ATOM 727 C CA . ILE A 1 95 ? 16.854 -8.005 -18.443 1.00 88.62 95 ILE A CA 1
ATOM 728 C C . ILE A 1 95 ? 17.289 -8.948 -19.572 1.00 88.62 95 ILE A C 1
ATOM 730 O O . ILE A 1 95 ? 18.463 -8.942 -19.948 1.00 88.62 95 ILE A O 1
ATOM 734 N N . LYS A 1 96 ? 16.368 -9.719 -20.160 1.00 88.06 96 LYS A N 1
ATOM 735 C CA . LYS A 1 96 ? 16.679 -10.604 -21.298 1.00 88.06 96 LYS A CA 1
ATOM 736 C C . LYS A 1 96 ? 17.149 -9.814 -22.523 1.00 88.06 96 LYS A C 1
ATOM 738 O O . LYS A 1 96 ? 18.108 -10.224 -23.175 1.00 88.06 96 LYS A O 1
ATOM 743 N N . ALA A 1 97 ? 16.514 -8.678 -22.817 1.00 83.38 97 ALA A N 1
ATOM 744 C CA . ALA A 1 97 ? 16.879 -7.805 -23.932 1.00 83.38 97 ALA A CA 1
ATOM 745 C C . ALA A 1 97 ? 18.236 -7.104 -23.730 1.00 83.38 97 ALA A C 1
ATOM 747 O O . ALA A 1 97 ? 18.943 -6.825 -24.696 1.00 83.38 97 ALA A O 1
ATOM 748 N N . SER A 1 98 ? 18.652 -6.867 -22.483 1.00 74.31 98 SER A N 1
ATOM 749 C CA . SER A 1 98 ? 19.935 -6.215 -22.181 1.00 74.31 98 SER A CA 1
ATOM 750 C C . SER A 1 98 ? 21.179 -7.054 -22.536 1.00 74.31 98 SER A C 1
ATOM 752 O O . SER A 1 98 ? 22.273 -6.505 -22.645 1.00 74.31 98 SER A O 1
ATOM 754 N N . GLY A 1 99 ? 21.035 -8.368 -22.767 1.00 67.38 99 GLY A N 1
ATOM 755 C CA . GLY A 1 99 ? 22.142 -9.287 -23.078 1.00 67.38 99 GLY A CA 1
ATOM 756 C C . GLY A 1 99 ? 22.572 -9.350 -24.552 1.00 67.38 99 GLY A C 1
ATOM 757 O O . GLY A 1 99 ? 23.482 -10.109 -24.882 1.00 67.38 99 GLY A O 1
ATOM 758 N N . VAL A 1 100 ? 21.932 -8.589 -25.448 1.00 59.50 100 VAL A N 1
ATOM 759 C CA . VAL A 1 100 ? 22.132 -8.671 -26.907 1.00 59.50 100 VAL A CA 1
ATOM 760 C C . VAL A 1 100 ? 22.608 -7.337 -27.498 1.00 59.50 100 VAL A C 1
ATOM 762 O O . VAL A 1 100 ? 21.834 -6.597 -28.092 1.00 59.50 100 VAL A O 1
ATOM 765 N N . GLY A 1 101 ? 23.894 -7.002 -27.359 1.00 61.44 101 GLY A N 1
ATOM 766 C CA . GLY A 1 101 ? 24.426 -5.775 -27.966 1.00 61.44 101 GLY A CA 1
ATOM 767 C C . GLY A 1 101 ? 25.947 -5.701 -28.034 1.00 61.44 101 GLY A C 1
ATOM 768 O O . GLY A 1 101 ? 26.581 -5.062 -27.202 1.00 61.44 101 GLY A O 1
ATOM 769 N N . ALA A 1 102 ? 26.558 -6.318 -29.048 1.00 59.66 102 ALA A N 1
ATOM 770 C CA . ALA A 1 102 ? 27.916 -5.948 -29.441 1.00 59.66 102 ALA A CA 1
ATOM 771 C C . ALA A 1 102 ? 27.837 -4.619 -30.213 1.00 59.66 102 ALA A C 1
ATOM 773 O O . ALA A 1 102 ? 27.590 -4.632 -31.415 1.00 59.66 102 ALA A O 1
ATOM 774 N N . GLY A 1 103 ? 27.978 -3.484 -29.522 1.00 71.94 103 GLY A N 1
ATOM 775 C CA . GLY A 1 103 ? 27.943 -2.166 -30.171 1.00 71.94 103 GLY A CA 1
ATOM 776 C C . GLY A 1 103 ? 27.320 -1.019 -29.382 1.00 71.94 103 GLY A C 1
ATOM 777 O O . GLY A 1 103 ? 27.263 0.071 -29.937 1.00 71.94 103 GLY A O 1
ATOM 778 N N . ASP A 1 104 ? 26.881 -1.233 -28.137 1.00 78.88 104 ASP A N 1
ATOM 779 C CA . ASP A 1 104 ? 26.346 -0.140 -27.316 1.00 78.88 104 ASP A CA 1
ATOM 780 C C . ASP A 1 104 ? 27.414 0.936 -27.097 1.00 78.88 104 ASP A C 1
ATOM 782 O O . ASP A 1 104 ? 28.502 0.663 -26.570 1.00 78.88 104 ASP A O 1
ATOM 786 N N . ASP A 1 105 ? 27.099 2.166 -27.489 1.00 86.94 105 ASP A N 1
ATOM 787 C CA . ASP A 1 105 ? 27.917 3.306 -27.118 1.00 86.94 105 ASP A CA 1
ATOM 788 C C . ASP A 1 105 ? 27.606 3.765 -25.678 1.00 86.94 105 ASP A C 1
ATOM 790 O O . ASP A 1 105 ? 26.795 3.189 -24.945 1.00 86.94 105 ASP A O 1
ATOM 794 N N . GLN A 1 106 ? 28.308 4.800 -25.213 1.00 84.69 106 GLN A N 1
ATOM 795 C CA . GLN A 1 106 ? 28.107 5.315 -23.855 1.00 84.69 106 GLN A CA 1
ATOM 796 C C . GLN A 1 106 ? 26.695 5.885 -23.633 1.00 84.69 106 GLN A C 1
ATOM 798 O O . GLN A 1 106 ? 26.222 5.895 -22.495 1.00 84.69 106 GLN A O 1
ATOM 803 N N . ALA A 1 107 ? 26.023 6.362 -24.684 1.00 87.19 107 ALA A N 1
ATOM 804 C CA . ALA A 1 107 ? 24.661 6.870 -24.588 1.00 87.19 107 ALA A CA 1
ATOM 805 C C . ALA A 1 107 ? 23.659 5.713 -24.464 1.00 87.19 107 ALA A C 1
ATOM 807 O O . ALA A 1 107 ? 22.782 5.761 -23.598 1.00 87.19 107 ALA A O 1
ATOM 808 N N . ASP A 1 108 ? 23.843 4.646 -25.242 1.00 86.81 108 ASP A N 1
ATOM 809 C CA . ASP A 1 108 ? 23.018 3.436 -25.174 1.00 86.81 108 ASP A CA 1
ATOM 810 C C . ASP A 1 108 ? 23.099 2.774 -23.792 1.00 86.81 108 ASP A C 1
ATOM 812 O O . ASP A 1 108 ? 22.077 2.426 -23.191 1.00 86.81 108 ASP A O 1
ATOM 816 N N . ALA A 1 109 ? 24.308 2.670 -23.231 1.00 85.75 109 ALA A N 1
ATOM 817 C CA . ALA A 1 109 ? 24.519 2.129 -21.888 1.00 85.75 109 ALA A CA 1
ATOM 818 C C . ALA A 1 109 ? 23.815 2.963 -20.798 1.00 85.75 109 ALA A C 1
ATOM 820 O O . ALA A 1 109 ? 23.248 2.410 -19.847 1.00 85.75 109 ALA A O 1
ATOM 821 N N . GLY A 1 110 ? 23.825 4.293 -20.939 1.00 89.25 110 GLY A N 1
ATOM 822 C CA . GLY A 1 110 ? 23.132 5.208 -20.032 1.00 89.25 110 GLY A CA 1
ATOM 823 C C . GLY A 1 110 ? 21.613 5.027 -20.071 1.00 89.25 110 GLY A C 1
ATOM 824 O O . GLY A 1 110 ? 20.986 4.885 -19.020 1.00 89.25 110 GLY A O 1
ATOM 825 N N . THR A 1 111 ? 21.034 4.964 -21.273 1.00 89.88 111 THR A N 1
ATOM 826 C CA . THR A 1 111 ? 19.590 4.761 -21.476 1.00 89.88 111 THR A CA 1
ATOM 827 C C . THR A 1 111 ? 19.124 3.434 -20.880 1.00 89.88 111 THR A C 1
ATOM 829 O O . THR A 1 111 ? 18.211 3.427 -20.058 1.00 89.88 111 THR A O 1
ATOM 832 N N . LYS A 1 112 ? 19.811 2.324 -21.184 1.00 88.62 112 LYS A N 1
ATOM 833 C CA . LYS A 1 112 ? 19.467 0.994 -20.645 1.00 88.62 112 LYS A CA 1
ATOM 834 C C . LYS A 1 112 ? 19.542 0.939 -19.120 1.00 88.62 112 LYS A C 1
ATOM 836 O O . LYS A 1 112 ? 18.717 0.297 -18.472 1.00 88.62 112 LYS A O 1
ATOM 841 N N . THR A 1 113 ? 20.527 1.621 -18.530 1.00 89.25 113 THR A N 1
ATOM 842 C CA . THR A 1 113 ? 20.650 1.710 -17.067 1.00 89.25 113 THR A CA 1
ATOM 843 C C . THR A 1 113 ? 19.463 2.457 -16.467 1.00 89.25 113 THR A C 1
ATOM 845 O O . THR A 1 113 ? 18.864 1.972 -15.509 1.00 89.25 113 THR A O 1
ATOM 848 N N . PHE A 1 114 ? 19.088 3.597 -17.052 1.00 92.88 114 PHE A N 1
ATOM 849 C CA . PHE A 1 114 ? 17.944 4.383 -16.596 1.00 92.88 114 PHE A CA 1
ATOM 850 C C . PHE A 1 114 ? 16.625 3.606 -16.704 1.00 92.88 114 PHE A C 1
ATOM 852 O O . PHE A 1 114 ? 15.868 3.565 -15.737 1.00 92.88 114 PHE A O 1
ATOM 859 N N . GLU A 1 115 ? 16.365 2.955 -17.840 1.00 92.75 115 GLU A N 1
ATOM 860 C CA . GLU A 1 115 ? 15.159 2.138 -18.040 1.00 92.75 115 GLU A CA 1
ATOM 861 C C . GLU A 1 115 ? 15.085 1.005 -17.012 1.00 92.75 115 GLU A C 1
ATOM 863 O O . GLU A 1 115 ? 14.062 0.815 -16.355 1.00 92.75 115 GLU A O 1
ATOM 868 N N . ARG A 1 116 ? 16.204 0.315 -16.769 1.00 93.31 116 ARG A N 1
ATOM 869 C CA . ARG A 1 116 ? 16.274 -0.729 -15.744 1.00 93.31 116 ARG A CA 1
ATOM 870 C C . ARG A 1 116 ? 16.002 -0.187 -14.338 1.00 93.31 116 ARG A C 1
ATOM 872 O O . ARG A 1 116 ? 15.307 -0.830 -13.556 1.00 93.31 116 ARG A O 1
ATOM 879 N N . GLU A 1 117 ? 16.572 0.956 -13.968 1.00 95.06 117 GLU A N 1
ATOM 880 C CA . GLU A 1 117 ? 16.319 1.578 -12.659 1.00 95.06 117 GLU A CA 1
ATOM 881 C C . GLU A 1 117 ? 14.864 2.037 -12.507 1.00 95.06 117 GLU A C 1
ATOM 883 O O . GLU A 1 117 ? 14.280 1.912 -11.422 1.00 95.06 117 GLU A O 1
ATOM 888 N N . HIS A 1 118 ? 14.266 2.518 -13.597 1.00 96.50 118 HIS A N 1
ATOM 889 C CA . HIS A 1 118 ? 12.863 2.897 -13.649 1.00 96.50 118 HIS A CA 1
ATOM 890 C C . HIS A 1 118 ? 11.953 1.692 -13.392 1.00 96.50 118 HIS A C 1
ATOM 892 O O . HIS A 1 118 ? 11.193 1.708 -12.420 1.00 96.50 118 HIS A O 1
ATOM 898 N N . GLU A 1 119 ? 12.105 0.617 -14.168 1.00 96.31 119 GLU A N 1
ATOM 899 C CA . GLU A 1 119 ? 11.313 -0.608 -14.003 1.00 96.31 119 GLU A CA 1
ATOM 900 C C . GLU A 1 119 ? 11.502 -1.227 -12.617 1.00 96.31 119 GLU A C 1
ATOM 902 O O . GLU A 1 119 ? 10.558 -1.667 -11.959 1.00 96.31 119 GLU A O 1
ATOM 907 N N . MET A 1 120 ? 12.728 -1.184 -12.095 1.00 97.06 120 MET A N 1
ATOM 908 C CA . MET A 1 120 ? 13.029 -1.704 -10.764 1.00 97.06 120 MET A CA 1
ATOM 909 C C . MET A 1 120 ? 12.260 -0.937 -9.684 1.00 97.06 120 MET A C 1
ATOM 911 O O . MET A 1 120 ? 11.755 -1.537 -8.733 1.00 97.06 120 MET A O 1
ATOM 915 N N . SER A 1 121 ? 12.127 0.379 -9.847 1.00 97.62 121 SER A N 1
ATOM 916 C CA . SER A 1 121 ? 11.346 1.222 -8.945 1.00 97.62 121 SER A CA 1
ATOM 917 C C . SER A 1 121 ? 9.852 0.893 -9.011 1.00 97.62 121 SER A C 1
ATOM 919 O O . SER A 1 121 ? 9.192 0.852 -7.970 1.00 97.62 121 SER A O 1
ATOM 921 N N . LEU A 1 122 ? 9.311 0.612 -10.202 1.00 97.62 122 LEU A N 1
ATOM 922 C CA . LEU A 1 122 ? 7.915 0.191 -10.372 1.00 97.62 122 LEU A CA 1
ATOM 923 C C . LEU A 1 122 ? 7.641 -1.144 -9.674 1.00 97.62 122 LEU A C 1
ATOM 925 O O . LEU A 1 122 ? 6.695 -1.240 -8.888 1.00 97.62 122 LEU A O 1
ATOM 929 N N . VAL A 1 123 ? 8.519 -2.133 -9.863 1.00 98.44 123 VAL A N 1
ATOM 930 C CA . VAL A 1 123 ? 8.427 -3.435 -9.187 1.00 98.44 123 VAL A CA 1
ATOM 931 C C . VAL A 1 123 ? 8.473 -3.273 -7.667 1.00 98.44 123 VAL A C 1
ATOM 933 O O . VAL A 1 123 ? 7.634 -3.838 -6.963 1.00 98.44 123 VAL A O 1
ATOM 936 N N . TYR A 1 124 ? 9.414 -2.488 -7.128 1.00 98.38 124 TYR A N 1
ATOM 937 C CA . TYR A 1 124 ? 9.494 -2.268 -5.680 1.00 98.38 124 TYR A CA 1
ATOM 938 C C . TYR A 1 124 ? 8.227 -1.625 -5.117 1.00 98.38 124 TYR A C 1
ATOM 940 O O . TYR A 1 124 ? 7.712 -2.095 -4.101 1.00 98.38 124 TYR A O 1
ATOM 948 N N . ASN A 1 125 ? 7.690 -0.607 -5.792 1.00 97.88 125 ASN A N 1
ATOM 949 C CA . ASN A 1 125 ? 6.445 0.033 -5.380 1.00 97.88 125 ASN A CA 1
ATOM 950 C C . ASN A 1 125 ? 5.272 -0.956 -5.411 1.00 97.88 125 ASN A C 1
ATOM 952 O O . ASN A 1 125 ? 4.519 -1.038 -4.443 1.00 97.88 125 ASN A O 1
ATOM 956 N N . ALA A 1 126 ? 5.130 -1.750 -6.476 1.00 98.00 126 ALA A N 1
ATOM 957 C CA . ALA A 1 126 ? 4.067 -2.748 -6.583 1.00 98.00 126 ALA A CA 1
ATOM 958 C C . ALA A 1 126 ? 4.154 -3.807 -5.467 1.00 98.00 126 ALA A C 1
ATOM 960 O O . ALA A 1 126 ? 3.143 -4.111 -4.824 1.00 98.00 126 ALA A O 1
ATOM 961 N N . ARG A 1 127 ? 5.362 -4.311 -5.166 1.00 98.44 127 ARG A N 1
ATOM 962 C CA . ARG A 1 127 ? 5.601 -5.249 -4.052 1.00 98.44 127 ARG A CA 1
ATOM 963 C C . ARG A 1 127 ? 5.216 -4.646 -2.708 1.00 98.44 127 ARG A C 1
ATOM 965 O O . ARG A 1 127 ? 4.554 -5.307 -1.909 1.00 98.44 127 A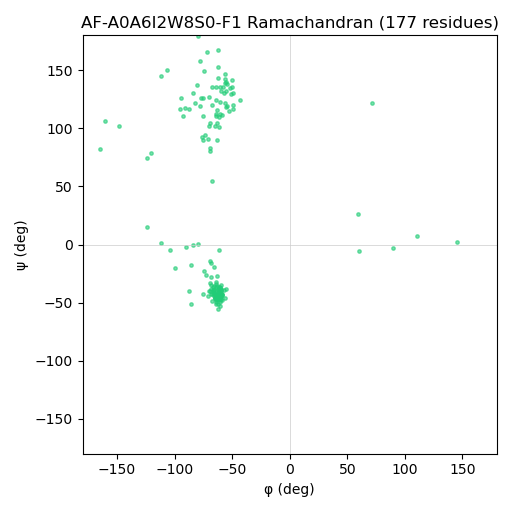RG A O 1
ATOM 972 N N . ASP A 1 128 ? 5.597 -3.397 -2.466 1.00 98.06 128 ASP A N 1
ATOM 973 C CA . ASP A 1 128 ? 5.255 -2.682 -1.238 1.00 98.06 128 ASP A CA 1
ATOM 974 C C . ASP A 1 128 ? 3.733 -2.506 -1.092 1.00 98.06 128 ASP A C 1
ATOM 976 O O . ASP A 1 128 ? 3.169 -2.799 -0.035 1.00 98.06 128 ASP A O 1
ATOM 980 N N . MET A 1 129 ? 3.025 -2.145 -2.169 1.00 97.75 129 MET A N 1
ATOM 981 C CA . MET A 1 129 ? 1.560 -2.050 -2.141 1.00 97.75 129 MET A CA 1
ATOM 982 C C . MET A 1 129 ? 0.899 -3.397 -1.804 1.00 97.75 129 MET A C 1
ATOM 984 O O . MET A 1 129 ? -0.030 -3.429 -0.989 1.00 97.75 129 MET A O 1
ATOM 988 N N . VAL A 1 130 ? 1.374 -4.506 -2.388 1.00 98.56 130 VAL A N 1
ATOM 989 C CA . VAL A 1 130 ? 0.893 -5.865 -2.074 1.00 98.56 130 VAL A CA 1
ATOM 990 C C . VAL A 1 130 ? 1.139 -6.187 -0.601 1.00 98.56 130 VAL A C 1
ATOM 992 O O . VAL A 1 130 ? 0.186 -6.491 0.115 1.00 98.56 130 VAL A O 1
ATOM 995 N N . SER A 1 131 ? 2.377 -6.030 -0.130 1.00 98.31 131 SER A N 1
ATOM 996 C CA . SER A 1 131 ? 2.779 -6.320 1.252 1.00 98.31 131 SER A CA 1
ATOM 997 C C . SER A 1 131 ? 1.949 -5.537 2.274 1.00 98.31 131 SER A C 1
ATOM 999 O O . SER A 1 131 ? 1.397 -6.105 3.219 1.00 98.31 131 SER A O 1
ATOM 1001 N N . GLN A 1 132 ? 1.753 -4.235 2.052 1.00 97.88 132 GLN A N 1
ATOM 1002 C CA . GLN A 1 132 ? 0.923 -3.407 2.928 1.00 97.88 132 GLN A CA 1
ATOM 1003 C C . GLN A 1 132 ? -0.549 -3.845 2.937 1.00 97.88 132 GLN A C 1
ATOM 1005 O O . GLN A 1 132 ? -1.220 -3.749 3.966 1.00 97.88 132 GLN A O 1
ATOM 1010 N N . THR A 1 133 ? -1.067 -4.329 1.805 1.00 98.31 133 THR A N 1
ATOM 1011 C CA . THR A 1 133 ? -2.444 -4.838 1.705 1.00 98.31 133 THR A CA 1
ATOM 1012 C C . THR A 1 133 ? -2.603 -6.162 2.448 1.00 98.31 133 THR A C 1
ATOM 1014 O O . THR A 1 133 ? -3.562 -6.332 3.202 1.00 98.31 133 THR A O 1
ATOM 1017 N N . GLU A 1 134 ? -1.649 -7.081 2.294 1.00 98.31 134 GLU A N 1
ATOM 1018 C CA . GLU A 1 134 ? -1.626 -8.354 3.026 1.00 98.31 134 GLU A CA 1
ATOM 1019 C C . GLU A 1 134 ? -1.544 -8.115 4.531 1.00 98.31 134 GLU A C 1
ATOM 1021 O O . GLU A 1 134 ? -2.339 -8.666 5.294 1.00 98.31 134 GLU A O 1
ATOM 1026 N N . ARG A 1 135 ? -0.667 -7.200 4.953 1.00 97.50 135 ARG A N 1
ATOM 1027 C CA . ARG A 1 135 ? -0.553 -6.782 6.349 1.00 97.50 135 ARG A CA 1
ATOM 1028 C C . ARG A 1 135 ? -1.856 -6.189 6.881 1.00 97.50 135 ARG A C 1
ATOM 1030 O O . ARG A 1 135 ? -2.258 -6.495 8.001 1.00 97.50 135 ARG A O 1
ATOM 1037 N N . ALA A 1 136 ? -2.544 -5.351 6.107 1.00 97.19 136 ALA A N 1
ATOM 1038 C CA . ALA A 1 136 ? -3.833 -4.796 6.518 1.00 97.19 136 ALA A CA 1
ATOM 1039 C C . ALA A 1 136 ? -4.893 -5.896 6.720 1.00 97.19 136 ALA A C 1
ATOM 1041 O O . ALA A 1 136 ? -5.618 -5.869 7.716 1.00 97.19 136 ALA A O 1
ATOM 1042 N N . LEU A 1 137 ? -4.945 -6.892 5.829 1.00 98.06 137 LEU A N 1
ATOM 1043 C CA . LEU A 1 137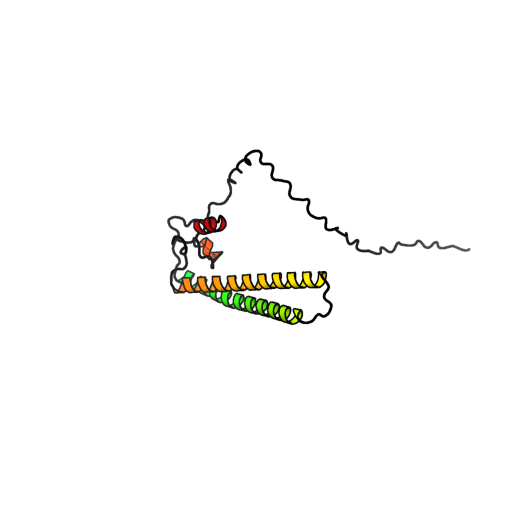 ? -5.845 -8.045 5.942 1.00 98.06 137 LEU A CA 1
ATOM 1044 C C . LEU A 1 137 ? -5.528 -8.915 7.166 1.00 98.06 137 LEU A C 1
ATOM 1046 O O . LEU A 1 137 ? -6.435 -9.228 7.937 1.00 98.06 137 LEU A O 1
ATOM 1050 N N . GLU A 1 138 ? -4.255 -9.231 7.405 1.00 97.56 138 GLU A N 1
ATOM 1051 C CA . GLU A 1 138 ? -3.807 -9.969 8.596 1.00 97.56 138 GLU A CA 1
ATOM 1052 C C . GLU A 1 138 ? -4.220 -9.248 9.889 1.00 97.56 138 GLU A C 1
ATOM 1054 O O . GLU A 1 138 ? -4.658 -9.851 10.874 1.00 97.56 138 GLU A O 1
ATOM 1059 N N . ARG A 1 139 ? -4.139 -7.918 9.889 1.00 96.38 139 ARG A N 1
ATOM 1060 C CA . ARG A 1 139 ? -4.557 -7.099 11.027 1.00 96.38 139 ARG A CA 1
ATOM 1061 C C . ARG A 1 139 ? -6.061 -7.101 11.252 1.00 96.38 139 ARG A C 1
ATOM 1063 O O . ARG A 1 139 ? -6.506 -7.030 12.401 1.00 96.38 139 ARG A O 1
ATOM 1070 N N . ILE A 1 140 ? -6.850 -7.187 10.186 1.00 95.88 140 ILE A N 1
ATOM 1071 C CA . ILE A 1 140 ? -8.297 -7.381 10.300 1.00 95.88 140 ILE A CA 1
ATOM 1072 C C . ILE A 1 140 ? -8.583 -8.749 10.925 1.00 95.88 140 ILE A C 1
ATOM 1074 O O . ILE A 1 140 ? -9.361 -8.830 11.877 1.00 95.88 140 ILE A O 1
ATOM 1078 N N . ASP A 1 141 ? -7.908 -9.796 10.454 1.00 95.56 141 ASP A N 1
ATOM 1079 C CA . ASP A 1 141 ? -8.110 -11.169 10.926 1.00 95.56 141 ASP A CA 1
ATOM 1080 C C . ASP A 1 141 ? -7.669 -11.367 12.385 1.00 95.56 141 ASP A C 1
ATOM 1082 O O . ASP A 1 141 ? -8.365 -12.016 13.168 1.00 95.56 141 ASP A O 1
ATOM 1086 N N . SER A 1 142 ? -6.584 -10.711 12.798 1.00 95.50 142 SER A N 1
ATOM 1087 C CA . SER A 1 142 ? -6.109 -10.680 14.190 1.00 95.50 142 SER A CA 1
ATOM 1088 C C . SER A 1 142 ? -6.858 -9.692 15.095 1.00 95.50 142 SER A C 1
ATOM 1090 O O . SER A 1 142 ? -6.538 -9.587 16.279 1.00 95.50 142 SER A O 1
ATOM 1092 N N . LYS A 1 143 ? -7.862 -8.964 14.580 1.00 93.50 143 LYS A N 1
ATOM 1093 C CA . LYS A 1 143 ? -8.632 -7.935 15.313 1.00 93.50 143 LYS A CA 1
ATOM 1094 C C . LYS A 1 143 ? -7.775 -6.782 15.865 1.00 93.50 143 LYS A C 1
ATOM 1096 O O . LYS A 1 143 ? -8.150 -6.133 16.840 1.00 93.50 143 LYS A O 1
ATOM 1101 N N . THR A 1 144 ? -6.633 -6.503 15.237 1.00 93.94 144 THR A N 1
ATOM 1102 C CA . THR A 1 144 ? -5.720 -5.400 15.599 1.00 93.94 144 THR A CA 1
ATOM 1103 C C . THR A 1 144 ? -5.800 -4.211 14.641 1.00 93.94 144 THR A C 1
ATOM 1105 O O . THR A 1 144 ? -5.150 -3.184 14.860 1.00 93.94 144 THR A O 1
ATOM 1108 N N . TYR A 1 145 ? -6.575 -4.323 13.562 1.00 95.12 145 TYR A N 1
ATOM 1109 C CA . TYR A 1 145 ? -6.842 -3.235 12.625 1.00 95.12 145 TYR A CA 1
ATOM 1110 C C . TYR A 1 145 ? -7.427 -2.008 13.340 1.00 95.12 145 TYR A C 1
ATOM 1112 O O . TYR A 1 145 ? -8.193 -2.138 14.293 1.00 95.12 145 TYR A O 1
ATOM 1120 N N . GLY A 1 146 ? -7.045 -0.804 12.911 1.00 93.31 146 GLY A N 1
ATOM 1121 C CA . GLY A 1 146 ? -7.476 0.425 13.587 1.00 93.31 146 GLY A CA 1
ATOM 1122 C C . GLY A 1 146 ? -6.571 0.917 14.716 1.00 93.31 146 GLY A C 1
ATOM 1123 O O . GLY A 1 146 ? -6.845 1.979 15.263 1.00 93.31 146 GLY A O 1
ATOM 1124 N N . ARG A 1 147 ? -5.491 0.207 15.070 1.00 94.25 147 ARG A N 1
ATOM 1125 C CA . ARG A 1 147 ? -4.525 0.640 16.104 1.00 94.25 147 ARG A CA 1
ATOM 1126 C C . ARG A 1 147 ? -3.156 0.998 15.527 1.00 94.25 147 ARG A C 1
ATOM 1128 O O . ARG A 1 147 ? -2.702 0.387 14.574 1.00 94.25 147 ARG A O 1
ATOM 1135 N N . CYS A 1 148 ? -2.476 1.990 16.077 1.00 95.25 148 CYS A N 1
ATOM 1136 C CA . CYS A 1 148 ? -1.120 2.335 15.656 1.00 95.25 148 CYS A CA 1
ATOM 1137 C C . CYS A 1 148 ? -0.135 1.220 16.041 1.00 95.25 148 CYS A C 1
ATOM 1139 O O . CYS A 1 148 ? -0.180 0.752 17.174 1.00 95.25 148 CYS A O 1
ATOM 1141 N N . GLU A 1 149 ? 0.769 0.821 15.146 1.00 95.25 149 GLU A N 1
ATOM 1142 C CA . GLU A 1 149 ? 1.802 -0.183 15.470 1.00 95.25 149 GLU A CA 1
ATOM 1143 C C . GLU A 1 149 ? 2.905 0.356 16.399 1.00 95.25 149 GLU A C 1
ATOM 1145 O O . GLU A 1 149 ? 3.476 -0.415 17.161 1.00 95.25 149 GLU A O 1
ATOM 1150 N N . ASP A 1 150 ? 3.167 1.668 16.387 1.00 95.75 150 ASP A N 1
ATOM 1151 C CA . ASP A 1 150 ? 4.206 2.300 17.221 1.00 95.75 150 ASP A CA 1
ATOM 1152 C C . ASP A 1 150 ? 3.683 2.651 18.626 1.00 95.75 150 ASP A C 1
ATOM 1154 O O . ASP A 1 150 ? 4.265 2.277 19.639 1.00 95.75 150 ASP A O 1
ATOM 1158 N N . CYS A 1 151 ? 2.541 3.344 18.711 1.00 94.44 151 CYS A N 1
ATOM 1159 C CA . CYS A 1 151 ? 2.028 3.865 19.985 1.00 94.44 151 CYS A CA 1
ATOM 1160 C C . CYS A 1 151 ? 0.745 3.194 20.489 1.00 94.44 151 CYS A C 1
ATOM 1162 O O . CYS A 1 151 ? 0.206 3.616 21.510 1.00 94.44 151 CYS A O 1
ATOM 1164 N N . SER A 1 152 ? 0.206 2.195 19.782 1.00 93.94 152 SER A N 1
ATOM 1165 C CA . SER A 1 152 ? -1.065 1.502 20.084 1.00 93.94 152 SER A CA 1
ATOM 1166 C C . SER A 1 152 ? -2.344 2.362 20.098 1.00 93.94 152 SER A C 1
ATOM 1168 O O . SER A 1 152 ? -3.444 1.814 20.173 1.00 93.94 152 SER A O 1
ATOM 1170 N N . SER A 1 153 ? -2.237 3.688 19.956 1.00 91.62 153 SER A N 1
ATOM 1171 C CA . SER A 1 153 ? -3.378 4.611 19.891 1.00 91.62 153 SER A CA 1
ATOM 1172 C C . SER A 1 153 ? -4.283 4.330 18.684 1.00 91.62 153 SER A C 1
ATOM 1174 O O . SER A 1 153 ? -3.792 3.850 17.657 1.00 91.62 153 SER A O 1
ATOM 1176 N N . PRO A 1 154 ? -5.587 4.650 18.753 1.00 91.69 154 PRO A N 1
ATOM 1177 C CA . PRO A 1 154 ? -6.493 4.447 17.630 1.00 91.69 154 PRO A CA 1
ATOM 1178 C C . PRO A 1 154 ? -6.085 5.284 16.407 1.00 91.69 154 PRO A C 1
ATOM 1180 O O . PRO A 1 154 ? -5.619 6.420 16.516 1.00 91.69 154 PRO A O 1
ATOM 1183 N N . ILE A 1 155 ? -6.270 4.706 15.225 1.00 92.44 155 ILE A N 1
ATOM 1184 C CA . ILE A 1 155 ? -6.170 5.383 13.934 1.00 92.44 155 ILE A CA 1
ATOM 1185 C C . ILE A 1 155 ? -7.585 5.813 13.548 1.00 92.44 155 ILE A C 1
ATOM 1187 O O . ILE A 1 155 ? -8.486 4.977 13.518 1.00 92.44 155 ILE A O 1
ATOM 1191 N N . GLY A 1 156 ? -7.773 7.101 13.242 1.00 90.19 156 GLY A N 1
ATOM 1192 C CA . GLY A 1 156 ? -9.092 7.653 12.915 1.00 90.19 156 GLY A CA 1
ATOM 1193 C C . GLY A 1 156 ? -9.780 6.896 11.786 1.00 90.19 156 GLY A C 1
ATOM 1194 O O . GLY A 1 156 ? -9.145 6.550 10.782 1.00 90.19 156 GLY A O 1
ATOM 1195 N N . LYS A 1 157 ? -11.082 6.651 11.940 1.00 90.25 157 LYS A N 1
ATOM 1196 C CA . LYS A 1 157 ? -11.868 5.849 10.998 1.00 90.25 157 LYS A CA 1
ATOM 1197 C C . LYS A 1 157 ? -11.882 6.499 9.621 1.00 90.25 157 LYS A C 1
ATOM 1199 O O . LYS A 1 157 ? -11.601 5.829 8.632 1.00 90.25 157 LYS A O 1
ATOM 1204 N N . ALA A 1 158 ? -12.067 7.820 9.576 1.00 89.88 158 ALA A N 1
ATOM 1205 C CA . ALA A 1 158 ? -11.999 8.607 8.345 1.00 89.88 158 ALA A CA 1
ATOM 1206 C C . ALA A 1 158 ? -10.663 8.421 7.602 1.00 89.88 158 ALA A C 1
ATOM 1208 O O . ALA A 1 158 ? -10.633 8.309 6.379 1.00 89.88 158 ALA A O 1
ATOM 1209 N N . ARG A 1 159 ? -9.544 8.315 8.333 1.00 91.50 159 ARG A N 1
ATOM 1210 C CA . ARG A 1 159 ? -8.234 8.066 7.721 1.00 91.50 159 ARG A CA 1
ATOM 1211 C C . ARG A 1 159 ? -8.158 6.678 7.106 1.00 91.50 159 ARG A C 1
ATOM 1213 O O . ARG A 1 159 ? -7.625 6.553 6.017 1.00 91.50 159 ARG A O 1
ATOM 1220 N N . LEU A 1 160 ? -8.661 5.654 7.784 1.00 93.19 160 LEU A N 1
ATOM 1221 C CA . LEU A 1 160 ? -8.633 4.276 7.286 1.00 93.19 160 LEU A CA 1
ATOM 1222 C C . LEU A 1 160 ? -9.652 4.008 6.175 1.00 93.19 160 LEU A C 1
ATOM 1224 O O . LEU A 1 160 ? -9.453 3.094 5.387 1.00 93.19 160 LEU A O 1
ATOM 1228 N N . GLN A 1 161 ? -10.714 4.805 6.076 1.00 92.31 161 GLN A N 1
ATOM 1229 C CA . GLN A 1 161 ? -11.618 4.768 4.925 1.00 92.31 161 GLN A CA 1
ATOM 1230 C C . GLN A 1 161 ? -10.935 5.276 3.647 1.00 92.31 161 GLN A C 1
ATOM 1232 O O . GLN A 1 161 ? -11.201 4.754 2.572 1.00 92.31 161 GLN A O 1
ATOM 1237 N N . VAL A 1 162 ? -10.036 6.261 3.764 1.00 93.50 162 VAL A N 1
ATOM 1238 C CA . VAL A 1 162 ? -9.269 6.803 2.626 1.00 93.50 162 VAL A CA 1
ATOM 1239 C C . VAL A 1 162 ? -7.973 6.019 2.386 1.00 93.50 162 VAL A C 1
ATOM 1241 O O . VAL A 1 162 ? -7.597 5.751 1.250 1.00 93.50 162 VAL A O 1
ATOM 1244 N N . PHE A 1 163 ? -7.287 5.632 3.460 1.00 94.69 163 PHE A N 1
ATOM 1245 C CA . PHE A 1 163 ? -5.996 4.947 3.451 1.00 94.69 163 PHE A CA 1
ATOM 1246 C C . PHE A 1 163 ? -6.088 3.629 4.239 1.00 94.69 163 PHE A C 1
ATOM 1248 O O . PHE A 1 163 ? -5.560 3.534 5.352 1.00 94.69 163 PHE A O 1
ATOM 1255 N N . PRO A 1 164 ? -6.734 2.590 3.684 1.00 95.31 164 PRO A N 1
ATOM 1256 C CA . PRO A 1 164 ? -7.028 1.351 4.411 1.00 95.31 164 PRO A CA 1
ATOM 1257 C C . PRO A 1 164 ? -5.791 0.502 4.732 1.00 95.31 164 PRO A C 1
ATOM 1259 O O . PRO A 1 164 ? -5.834 -0.380 5.582 1.00 95.31 164 PRO A O 1
ATOM 1262 N N . ARG A 1 165 ? -4.654 0.787 4.093 1.00 96.06 165 ARG A N 1
ATOM 1263 C CA . ARG A 1 165 ? -3.376 0.095 4.323 1.00 96.06 165 ARG A CA 1
ATOM 1264 C C . ARG A 1 165 ? -2.516 0.740 5.412 1.00 96.06 165 ARG A C 1
ATOM 1266 O O . ARG A 1 165 ? -1.428 0.264 5.716 1.00 96.06 165 ARG A O 1
ATOM 1273 N N . ALA A 1 166 ? -2.970 1.849 5.990 1.00 95.25 166 ALA A N 1
ATOM 1274 C CA . ALA A 1 166 ? -2.142 2.642 6.878 1.00 95.25 166 ALA A CA 1
ATOM 1275 C C . ALA A 1 166 ? -2.004 2.019 8.280 1.00 95.25 166 ALA A C 1
ATOM 1277 O O . ALA A 1 166 ? -2.993 1.797 8.976 1.00 95.25 166 ALA A O 1
ATOM 1278 N N . THR A 1 167 ? -0.764 1.820 8.738 1.00 95.12 167 THR A N 1
ATOM 1279 C CA . THR A 1 167 ? -0.470 1.118 10.002 1.00 95.12 167 THR A CA 1
ATOM 1280 C C . THR A 1 167 ? -0.173 2.024 11.200 1.00 95.12 167 THR A C 1
ATOM 1282 O O . THR A 1 167 ? -0.312 1.589 12.345 1.00 95.12 167 THR A O 1
ATOM 1285 N N . LEU A 1 168 ? 0.195 3.285 10.957 1.00 95.00 168 LEU A N 1
ATOM 1286 C CA . LEU A 1 168 ? 0.550 4.273 11.985 1.00 95.00 168 LEU A CA 1
ATOM 1287 C C . LEU A 1 168 ? -0.539 5.333 12.165 1.00 95.00 168 LEU A C 1
ATOM 1289 O O . LEU A 1 168 ? -1.212 5.684 11.199 1.00 95.00 168 LEU A O 1
ATOM 1293 N N . CYS A 1 169 ? -0.687 5.901 13.365 1.00 93.81 169 CYS A N 1
ATOM 1294 C CA . CYS A 1 169 ? -1.478 7.122 13.568 1.00 93.81 169 CYS A CA 1
ATOM 1295 C C . CYS A 1 169 ? -0.752 8.346 12.973 1.00 93.81 169 CYS A C 1
ATOM 1297 O O . CYS A 1 169 ? 0.442 8.286 12.683 1.00 93.81 169 CYS A O 1
ATOM 1299 N N . MET A 1 170 ? -1.440 9.481 12.801 1.00 91.56 170 MET A N 1
ATOM 1300 C CA . MET A 1 170 ? -0.801 10.669 12.204 1.00 91.56 170 MET A CA 1
ATOM 1301 C C . MET A 1 170 ? 0.351 11.230 13.031 1.00 91.56 170 MET A C 1
ATOM 1303 O O . MET A 1 170 ? 1.323 11.686 12.445 1.00 91.56 170 MET A O 1
ATOM 1307 N N . ALA A 1 171 ? 0.272 11.182 14.364 1.00 91.50 171 ALA A N 1
ATOM 1308 C CA . ALA A 1 171 ? 1.357 11.668 15.213 1.00 91.50 171 ALA A CA 1
ATOM 1309 C C . ALA A 1 171 ? 2.638 10.838 1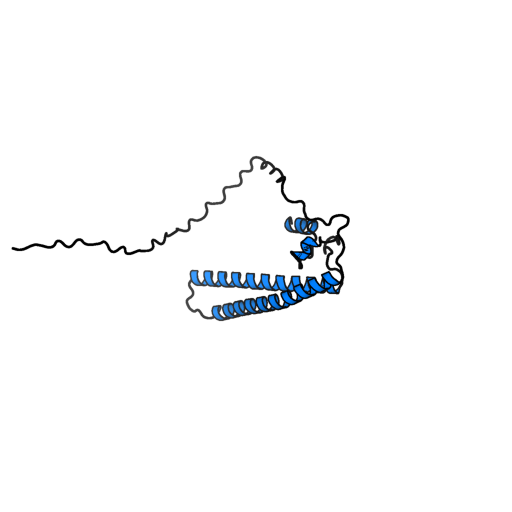5.009 1.00 91.50 171 ALA A C 1
ATOM 1311 O O . ALA A 1 171 ? 3.713 11.400 14.803 1.00 91.50 171 ALA A O 1
ATOM 1312 N N . CYS A 1 172 ? 2.515 9.506 14.989 1.00 94.62 172 CYS A N 1
ATOM 1313 C CA . CYS A 1 172 ? 3.631 8.607 14.688 1.00 94.62 172 CYS A CA 1
ATOM 1314 C C . CYS A 1 172 ? 4.111 8.761 13.244 1.00 94.62 172 CYS A C 1
ATOM 1316 O O . CYS A 1 172 ? 5.316 8.802 13.018 1.00 94.62 172 CYS A O 1
ATOM 1318 N N . LYS A 1 173 ? 3.198 8.935 12.279 1.00 93.81 173 LYS A N 1
ATOM 1319 C CA . LYS A 1 173 ? 3.575 9.140 10.876 1.00 93.81 173 LYS A CA 1
ATOM 1320 C C . LYS A 1 173 ? 4.372 10.434 10.672 1.00 93.81 173 LYS A C 1
ATOM 1322 O O . LYS A 1 173 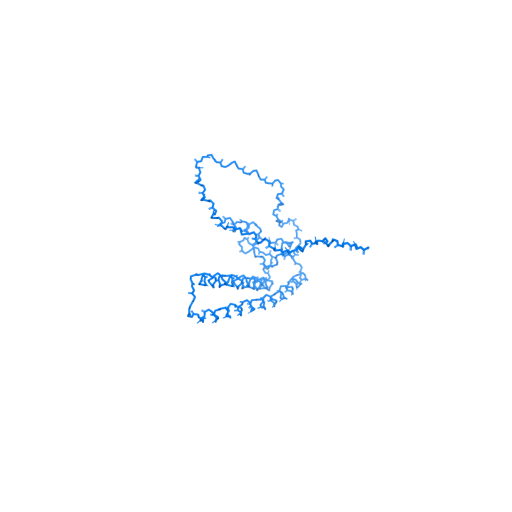? 5.424 10.406 10.054 1.00 93.81 173 LYS A O 1
ATOM 1327 N N . GLN A 1 174 ? 3.944 11.542 11.278 1.00 93.12 174 GLN A N 1
ATOM 1328 C CA . GLN A 1 174 ? 4.684 12.812 11.241 1.00 93.12 174 GLN A CA 1
ATOM 1329 C C . GLN A 1 174 ? 6.049 12.724 11.936 1.00 93.12 174 GLN A C 1
ATOM 1331 O O . GLN A 1 174 ? 6.991 13.420 11.559 1.00 93.12 174 GLN A O 1
ATOM 1336 N N . LYS A 1 175 ? 6.159 11.903 12.987 1.00 94.31 175 LYS A N 1
ATOM 1337 C CA . LYS A 1 175 ? 7.427 11.650 13.680 1.00 94.31 175 LYS A CA 1
ATOM 1338 C C . LYS A 1 175 ? 8.383 10.829 12.814 1.00 94.31 175 LYS A C 1
ATOM 1340 O O . LYS A 1 175 ? 9.573 11.120 12.828 1.00 94.31 175 LYS A O 1
ATOM 1345 N N . GLU A 1 176 ? 7.871 9.832 12.097 1.00 94.06 176 GLU A N 1
ATOM 1346 C CA . GLU A 1 176 ? 8.632 9.026 11.138 1.00 94.06 176 GLU A CA 1
ATOM 1347 C C . GLU A 1 176 ? 9.157 9.887 9.985 1.00 94.06 176 GLU A C 1
ATOM 1349 O O . GLU A 1 176 ? 10.346 9.852 9.714 1.00 94.06 176 GLU A O 1
ATOM 1354 N N . GLU A 1 177 ? 8.318 10.739 9.393 1.00 93.44 177 GLU A N 1
ATOM 1355 C CA . GLU A 1 177 ? 8.705 11.619 8.274 1.00 93.44 177 GLU A CA 1
ATOM 1356 C C . GLU A 1 177 ? 9.734 12.701 8.642 1.00 93.44 177 GLU A C 1
ATOM 1358 O O . GLU A 1 177 ? 10.363 13.284 7.763 1.00 93.44 177 GLU A O 1
ATOM 1363 N N . ARG A 1 178 ? 9.895 13.016 9.934 1.00 92.00 178 ARG A N 1
ATOM 1364 C CA . ARG A 1 178 ? 10.893 13.988 10.413 1.00 92.00 178 ARG A CA 1
ATOM 1365 C C . ARG A 1 178 ? 12.272 13.361 10.647 1.00 92.00 178 ARG A C 1
ATOM 1367 O O 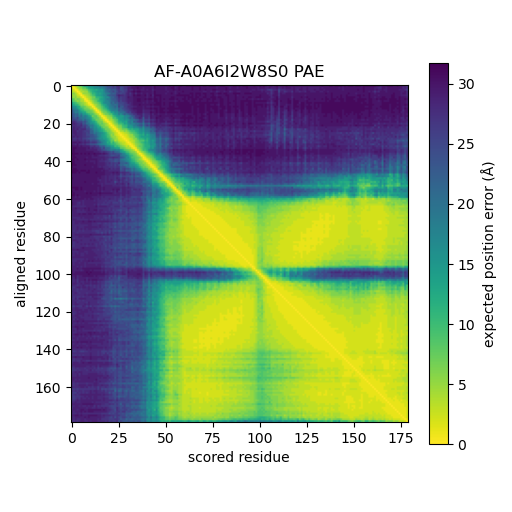. ARG A 1 178 ? 13.230 14.109 10.836 1.00 92.00 178 ARG A O 1
ATOM 1374 N N . ARG A 1 179 ? 12.348 12.034 10.751 1.00 83.81 179 ARG A N 1
ATOM 1375 C CA . ARG A 1 179 ? 13.604 11.312 10.987 1.00 83.81 179 ARG A CA 1
ATOM 1376 C C . ARG A 1 179 ? 14.386 11.167 9.694 1.00 83.81 179 ARG A C 1
ATOM 1378 O O . ARG A 1 179 ? 15.624 11.270 9.803 1.00 83.81 179 ARG A O 1
#

Secondary structure (DSSP, 8-state):
--PPP-PPPPP-------------PPPPPPPP----S-PPPPPP-TTSPPP-PPPTTPPPPPHHHHHHHHHHHHHHHHHHHHHHHHHHHHHHHHHHHTT--TT--HHHHHHHHHHHHHHHHHHHHHHHHHHHHHHHHHHHHTT-TTB-TTT-PBPPHHHHHH-TT--S-HHHHHHHHT-

Radius of gyration: 29.46 Å; Cα contacts (8 Å, |Δi|>4): 99; chains: 1; bounding box: 48×53×102 Å

Solvent-accessible surface area (backbone atoms only — not comparable to full-atom values): 11262 Å² total; per-residue (Å²): 141,85,86,83,83,82,88,78,86,78,83,82,82,77,84,71,80,80,77,79,81,75,75,85,68,78,76,77,77,81,73,80,83,72,92,70,77,82,75,78,78,79,74,77,66,93,73,64,74,73,78,78,65,64,56,97,83,67,80,74,88,48,74,69,56,52,52,50,52,48,52,52,47,52,54,48,41,57,52,37,50,51,53,28,52,49,39,48,49,55,43,53,50,51,57,62,58,69,75,72,65,97,75,68,48,79,65,52,54,50,52,54,50,51,53,51,54,50,43,50,52,52,33,51,52,33,49,50,55,35,51,36,37,52,52,36,49,51,24,52,75,71,70,52,56,56,35,13,76,85,77,60,45,68,35,31,66,74,53,40,74,77,41,65,54,66,53,58,24,69,71,57,45,57,54,58,76,71,108

pLDDT: mean 82.39, std 16.4, range [44.53, 98.62]